Protein AF-A0A497NDN1-F1 (afdb_monomer)

pLDDT: mean 71.26, std 17.15, range [27.05, 95.94]

Nearest PDB structures (foldseek):
  1lxj-assembly1_A  TM=5.695E-01  e=1.234E+00  Saccharomyces cerevisiae

Solvent-accessible surface area (backbone atoms only — not comparable to full-atom values): 11082 Å² total; per-residue (Å²): 133,81,86,85,75,88,75,82,78,69,93,77,48,64,43,66,33,31,35,44,35,70,44,76,62,94,81,68,96,52,98,52,59,72,62,50,52,44,45,59,46,32,46,97,49,39,86,71,42,48,76,58,91,75,32,32,41,38,56,53,72,50,46,68,58,45,51,51,39,50,48,48,54,61,73,38,105,42,68,90,73,59,77,71,49,77,43,81,43,84,42,78,39,49,45,69,60,48,48,52,52,52,51,53,42,52,52,51,52,48,56,48,50,56,49,52,37,53,56,60,70,66,74,77,73,54,73,70,53,51,52,53,50,52,54,50,52,51,50,51,54,49,50,43,58,59,68,43,36,55,80,78,38,52,68,62,44,51,55,47,52,52,48,49,50,54,39,51,52,48,50,53,52,54,54,50,52,58,51,52,54,56,50,52,61,62,65,71,77,114

Secondary structure (DSSP, 8-state):
----PPPPP-TT-EEEEEEEEEEE-SS---TTHHHHHHHHHHTTSGGGSEEETTEEEEEGGGHHHHHHHHHHHHHSTTTTT--EEEEEEEEEEEHHHHHHHHHHHHHHHHHHHHHHHHHHHTS---HHHHHHHHHHHHHHHHHHHHTTHHHH-HHHHHHHHHHHHHHHHHHHHHHHHHHHHHHHHHHTT-

Structure (mmCIF, N/CA/C/O backbone):
data_AF-A0A497NDN1-F1
#
_entry.id   AF-A0A497NDN1-F1
#
loop_
_atom_site.group_PDB
_atom_site.id
_atom_site.type_symbol
_atom_site.label_atom_id
_atom_site.label_alt_id
_atom_site.label_comp_id
_atom_site.label_asym_id
_atom_site.label_entity_id
_atom_site.label_seq_id
_atom_site.pdbx_PDB_ins_code
_atom_site.Cartn_x
_atom_site.Cartn_y
_atom_site.Cartn_z
_atom_site.occupancy
_atom_site.B_iso_or_equiv
_atom_site.auth_seq_id
_atom_site.auth_comp_id
_atom_site.auth_asym_id
_atom_site.auth_atom_id
_atom_site.pdbx_PDB_model_num
ATOM 1 N N . MET A 1 1 ? -2.337 36.917 -17.331 1.00 32.78 1 MET A N 1
ATOM 2 C CA . MET A 1 1 ? -3.056 36.266 -18.442 1.00 32.78 1 MET A CA 1
ATOM 3 C C . MET A 1 1 ? -2.808 34.772 -18.344 1.00 32.78 1 MET A C 1
ATOM 5 O O . MET A 1 1 ? -1.656 34.378 -18.376 1.00 32.78 1 MET A O 1
ATOM 9 N N . TYR A 1 2 ? -3.896 34.034 -18.124 1.00 30.66 2 TYR A N 1
ATOM 10 C CA . TYR A 1 2 ? -4.199 32.652 -18.514 1.00 30.66 2 TYR A CA 1
ATOM 11 C C . TYR A 1 2 ? -3.134 31.542 -18.418 1.00 30.66 2 TYR A C 1
ATOM 13 O O . TYR A 1 2 ? -2.166 31.505 -19.167 1.00 30.66 2 TYR A O 1
ATOM 21 N N . HIS A 1 3 ? -3.435 30.607 -17.507 1.00 34.12 3 HIS A N 1
ATOM 22 C CA . HIS A 1 3 ? -3.454 29.148 -17.671 1.00 34.12 3 HIS A CA 1
ATOM 23 C C . HIS A 1 3 ? -2.783 28.547 -18.918 1.00 34.12 3 HIS A C 1
ATOM 25 O O . HIS A 1 3 ? -3.188 28.816 -20.046 1.00 34.12 3 HIS A O 1
ATOM 31 N N . GLN A 1 4 ? -1.903 27.571 -18.685 1.00 32.16 4 GLN A N 1
ATOM 32 C CA . GLN A 1 4 ? -1.850 26.380 -19.531 1.00 32.16 4 GLN A CA 1
ATOM 33 C C . GLN A 1 4 ? -2.335 25.182 -18.716 1.00 32.16 4 GLN A C 1
ATOM 35 O O . GLN A 1 4 ? -1.630 24.642 -17.865 1.00 32.16 4 GLN A O 1
ATOM 40 N N . GLU A 1 5 ? -3.597 24.847 -18.968 1.00 34.88 5 GLU A N 1
ATOM 41 C CA . GLU A 1 5 ? -4.196 23.544 -18.718 1.00 34.88 5 GLU A CA 1
ATOM 42 C C . GLU A 1 5 ? -3.553 22.474 -19.616 1.00 34.88 5 GLU A C 1
ATOM 44 O O . GLU A 1 5 ? -2.855 22.772 -20.588 1.00 34.88 5 GLU A O 1
ATOM 49 N N . GLY A 1 6 ? -3.775 21.217 -19.237 1.00 39.22 6 GLY A N 1
ATOM 50 C CA . GLY A 1 6 ? -3.068 20.046 -19.727 1.00 39.22 6 GLY A CA 1
ATOM 51 C C . GLY A 1 6 ? -3.147 19.784 -21.232 1.00 39.22 6 GLY A C 1
ATOM 52 O O . GLY A 1 6 ? -4.171 19.962 -21.886 1.00 39.22 6 GLY A O 1
ATOM 53 N N . GLY A 1 7 ? -2.040 19.250 -21.746 1.00 27.05 7 GLY A N 1
ATOM 54 C CA . GLY A 1 7 ? -2.004 18.440 -22.960 1.00 27.05 7 GLY A CA 1
ATOM 55 C C . GLY A 1 7 ? -1.866 16.955 -22.593 1.00 27.05 7 GLY A C 1
ATOM 56 O O . GLY A 1 7 ? -1.321 16.641 -21.531 1.00 27.05 7 GLY A O 1
ATOM 57 N N . PRO A 1 8 ? -2.351 16.031 -23.441 1.00 40.22 8 PRO A N 1
ATOM 58 C CA . PRO A 1 8 ? -2.333 14.604 -23.155 1.00 40.22 8 PRO A CA 1
ATOM 59 C C . PRO A 1 8 ? -0.881 14.145 -23.036 1.00 40.22 8 PRO A C 1
ATOM 61 O O . PRO A 1 8 ? -0.062 14.411 -23.917 1.00 40.22 8 PRO A O 1
ATOM 64 N N . HIS A 1 9 ? -0.555 13.479 -21.927 1.00 49.22 9 HIS A N 1
ATOM 65 C CA . HIS A 1 9 ? 0.755 12.884 -21.713 1.00 49.22 9 HIS A CA 1
ATOM 66 C C . HIS A 1 9 ? 1.186 12.093 -22.957 1.00 49.22 9 HIS A C 1
ATOM 68 O O . HIS A 1 9 ? 0.476 11.215 -23.447 1.00 49.22 9 HIS A O 1
ATOM 74 N N . ASN A 1 10 ? 2.349 12.470 -23.482 1.00 42.56 10 ASN A N 1
ATOM 75 C CA . ASN A 1 10 ? 3.006 11.860 -24.626 1.00 42.56 10 ASN A CA 1
ATOM 76 C C . ASN A 1 10 ? 3.076 10.334 -24.415 1.00 42.56 10 ASN A C 1
ATOM 78 O O . ASN A 1 10 ? 3.802 9.867 -23.537 1.00 42.56 10 ASN A O 1
ATOM 82 N N . LYS A 1 11 ? 2.337 9.556 -25.216 1.00 48.72 11 LYS A N 1
ATOM 83 C CA . LYS A 1 11 ? 2.226 8.079 -25.151 1.00 48.72 11 LYS A CA 1
ATOM 84 C C . LYS A 1 11 ? 3.521 7.317 -25.507 1.00 48.72 11 LYS A C 1
ATOM 86 O O . LYS A 1 11 ? 3.486 6.150 -25.875 1.00 48.72 11 LYS A O 1
ATOM 91 N N . THR A 1 12 ? 4.678 7.970 -25.442 1.00 53.81 12 THR A N 1
ATOM 92 C CA . THR A 1 12 ? 5.997 7.397 -25.763 1.00 53.81 12 THR A CA 1
ATOM 93 C C . THR A 1 12 ? 6.965 7.424 -24.581 1.00 53.81 12 THR A C 1
ATOM 95 O O . THR A 1 12 ? 8.136 7.073 -24.738 1.00 53.81 12 THR A O 1
ATOM 98 N N . GLY A 1 13 ? 6.495 7.808 -23.389 1.00 67.94 13 GLY A N 1
ATOM 99 C CA . GLY A 1 13 ? 7.287 7.742 -22.164 1.00 67.94 13 GLY A CA 1
ATOM 100 C C . GLY A 1 13 ? 7.695 6.304 -21.839 1.00 67.94 13 GLY A C 1
ATOM 101 O O . GLY A 1 13 ? 6.876 5.388 -21.871 1.00 67.94 13 GLY A O 1
ATOM 102 N N . LYS A 1 14 ? 8.975 6.094 -21.535 1.00 74.38 14 LYS A N 1
ATOM 103 C CA . LYS A 1 14 ? 9.429 4.898 -20.822 1.00 74.38 14 LYS A CA 1
ATOM 104 C C . LYS A 1 14 ? 9.719 5.303 -19.39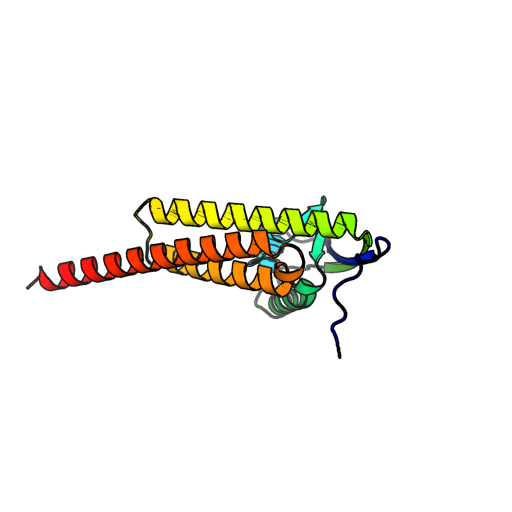3 1.00 74.38 14 LYS A C 1
ATOM 106 O O . LYS A 1 14 ? 10.423 6.290 -19.181 1.00 74.38 14 LYS A O 1
ATOM 111 N N . GLU A 1 15 ? 9.220 4.531 -18.442 1.00 79.38 15 GLU A N 1
ATOM 112 C CA . GLU A 1 15 ? 9.520 4.733 -17.032 1.00 79.38 15 GLU A CA 1
ATOM 113 C C . GLU A 1 15 ? 10.638 3.814 -16.573 1.00 79.38 15 GLU A C 1
ATOM 115 O O . GLU A 1 15 ? 10.866 2.724 -17.103 1.00 79.38 15 GLU A O 1
ATOM 120 N N . VAL A 1 16 ? 11.387 4.295 -15.587 1.00 73.50 16 VAL A N 1
ATOM 121 C CA . VAL A 1 16 ? 12.481 3.529 -14.999 1.00 73.50 16 VAL A CA 1
ATOM 122 C C . VAL A 1 16 ? 11.938 2.752 -13.815 1.00 73.50 16 VAL A C 1
ATOM 124 O O . VAL A 1 16 ? 11.512 3.342 -12.823 1.00 73.50 16 VAL A O 1
ATOM 127 N N . VAL A 1 17 ? 12.051 1.432 -13.879 1.00 72.81 17 VAL A N 1
ATOM 128 C CA . VAL A 1 17 ? 11.754 0.538 -12.761 1.00 72.81 17 VAL A CA 1
ATOM 129 C C . VAL A 1 17 ? 13.001 -0.274 -12.438 1.00 72.81 17 VAL A C 1
ATOM 131 O O . VAL A 1 17 ? 13.833 -0.541 -13.306 1.00 72.81 17 VAL A O 1
ATOM 134 N N . TYR A 1 18 ? 13.175 -0.634 -11.172 1.00 69.62 18 TYR A N 1
ATOM 135 C CA . TYR A 1 18 ? 14.299 -1.446 -10.739 1.00 69.62 18 TYR A CA 1
ATOM 136 C C . TYR A 1 18 ? 13.823 -2.864 -10.464 1.00 69.62 18 TYR A C 1
ATOM 138 O O . TYR A 1 18 ? 12.842 -3.092 -9.769 1.00 69.62 18 TYR A O 1
ATOM 146 N N . LEU A 1 19 ? 14.542 -3.824 -11.022 1.00 65.88 19 LEU A N 1
ATOM 147 C CA . LEU A 1 19 ? 14.413 -5.232 -10.712 1.00 65.88 19 LEU A CA 1
ATOM 148 C C . LEU A 1 19 ? 15.452 -5.569 -9.648 1.00 65.88 19 LEU A C 1
ATOM 150 O O . LEU A 1 19 ? 16.659 -5.493 -9.893 1.00 65.88 19 LEU A O 1
ATOM 154 N N . LEU A 1 20 ? 14.992 -5.947 -8.467 1.00 67.69 20 LEU A N 1
ATOM 155 C CA . LEU A 1 20 ? 15.825 -6.534 -7.436 1.00 67.69 20 LEU A CA 1
ATOM 156 C C . LEU A 1 20 ? 15.944 -8.038 -7.704 1.00 67.69 20 LEU A C 1
ATOM 158 O O . LEU A 1 20 ? 14.967 -8.782 -7.613 1.00 67.69 20 LEU A O 1
ATOM 162 N N . LEU A 1 21 ? 17.156 -8.484 -8.030 1.00 63.22 21 LEU A N 1
ATOM 163 C CA . LEU A 1 21 ? 17.520 -9.893 -8.084 1.00 63.22 21 LEU A CA 1
ATOM 164 C C . LEU A 1 21 ? 18.181 -10.288 -6.765 1.00 63.22 21 LEU A C 1
ATOM 166 O O . LEU A 1 21 ? 19.237 -9.757 -6.396 1.00 63.22 21 LEU A O 1
ATOM 170 N N . LEU A 1 22 ? 17.594 -11.280 -6.101 1.00 61.09 22 LEU A N 1
ATOM 171 C CA . LEU A 1 22 ? 18.235 -11.965 -4.992 1.00 61.09 22 LEU A CA 1
ATOM 172 C C . LEU A 1 22 ? 19.078 -13.123 -5.533 1.00 61.09 22 LEU A C 1
ATOM 174 O O . LEU A 1 22 ? 18.531 -14.106 -6.031 1.00 61.09 22 LEU A O 1
ATOM 178 N N . LYS A 1 23 ? 20.408 -13.041 -5.421 1.00 55.44 23 LYS A N 1
ATOM 179 C CA . LYS A 1 23 ? 21.274 -14.197 -5.658 1.00 55.44 23 LYS A CA 1
ATOM 180 C C . LYS A 1 23 ? 21.655 -14.803 -4.311 1.00 55.44 23 LYS A C 1
ATOM 182 O O . LYS A 1 23 ? 22.456 -14.238 -3.567 1.00 55.44 23 LYS A O 1
ATOM 187 N N . GLN A 1 24 ? 21.076 -15.959 -4.007 1.00 53.34 24 GLN A N 1
ATOM 188 C CA . GLN A 1 24 ? 21.559 -16.800 -2.921 1.00 53.34 24 GLN A CA 1
ATOM 189 C C . GLN A 1 24 ? 22.797 -17.534 -3.439 1.00 53.34 24 GLN A C 1
ATOM 191 O O . GLN A 1 24 ? 22.695 -18.340 -4.363 1.00 53.34 24 GLN A O 1
ATOM 196 N N . ASP A 1 25 ? 23.975 -17.227 -2.894 1.00 52.28 25 ASP A N 1
ATOM 197 C CA . ASP A 1 25 ? 25.126 -18.089 -3.132 1.00 52.28 25 ASP A CA 1
ATOM 198 C C . ASP A 1 25 ? 24.907 -19.360 -2.306 1.00 52.28 25 ASP A C 1
ATOM 200 O O . ASP A 1 25 ? 24.786 -19.338 -1.080 1.00 52.28 25 ASP A O 1
ATOM 204 N N . SER A 1 26 ? 24.739 -20.463 -3.023 1.00 44.97 26 SER A N 1
ATOM 205 C CA . SER A 1 26 ? 24.473 -21.805 -2.522 1.00 44.97 26 SER A CA 1
ATOM 206 C C . SER A 1 26 ? 25.648 -22.314 -1.683 1.00 44.97 26 SER A C 1
ATOM 208 O O . SER A 1 26 ? 26.511 -23.016 -2.199 1.00 44.97 26 SER A O 1
ATOM 210 N N . ALA A 1 27 ? 25.717 -21.917 -0.410 1.00 41.19 27 ALA A N 1
ATOM 211 C CA . ALA A 1 27 ? 26.661 -22.475 0.565 1.00 41.19 27 ALA A CA 1
ATOM 212 C C . ALA A 1 27 ? 26.258 -22.264 2.040 1.00 41.19 27 ALA A C 1
ATOM 214 O O . ALA A 1 27 ? 27.106 -22.359 2.923 1.00 41.19 27 ALA A O 1
ATOM 215 N N . GLY A 1 28 ? 24.995 -21.965 2.347 1.00 44.44 28 GLY A N 1
ATOM 216 C CA . GLY A 1 28 ? 24.579 -21.812 3.739 1.00 44.44 28 GLY A CA 1
ATOM 217 C C . GLY A 1 28 ? 23.110 -22.125 3.935 1.00 44.44 28 GLY A C 1
ATOM 218 O O . GLY A 1 28 ? 22.263 -21.495 3.298 1.00 44.44 28 GLY A O 1
ATOM 219 N N . ASP A 1 29 ? 22.841 -23.077 4.828 1.00 44.91 29 ASP A N 1
ATOM 220 C CA . ASP A 1 29 ? 21.529 -23.343 5.409 1.00 44.91 29 ASP A CA 1
ATOM 221 C C . ASP A 1 29 ? 21.024 -22.070 6.089 1.00 44.91 29 ASP A C 1
ATOM 223 O O . ASP A 1 29 ? 21.324 -21.763 7.244 1.00 44.91 29 ASP A O 1
ATOM 227 N N . ASN A 1 30 ? 20.295 -21.276 5.316 1.00 46.44 30 ASN A N 1
ATOM 228 C CA . ASN A 1 30 ? 19.579 -20.118 5.802 1.00 46.44 30 ASN A CA 1
ATOM 229 C C . ASN A 1 30 ? 18.174 -20.618 6.156 1.00 46.44 30 ASN A C 1
ATOM 231 O O . ASN A 1 30 ? 17.458 -21.024 5.238 1.00 46.44 30 ASN A O 1
ATOM 235 N N . PRO A 1 31 ? 17.748 -20.589 7.430 1.00 43.12 31 PRO A N 1
ATOM 236 C CA . PRO A 1 31 ? 16.478 -21.188 7.849 1.00 43.12 31 PRO A CA 1
ATOM 237 C C . PRO A 1 31 ? 15.223 -20.501 7.271 1.00 43.12 31 PRO A C 1
ATOM 239 O O . PRO A 1 31 ? 14.125 -20.974 7.526 1.00 43.12 31 PRO A O 1
ATOM 242 N N . GLY A 1 32 ? 15.382 -19.436 6.471 1.00 50.62 32 GLY A N 1
ATOM 243 C CA . GLY A 1 32 ? 14.289 -18.626 5.922 1.00 50.62 32 GLY A CA 1
ATOM 244 C C . GLY A 1 32 ? 14.152 -18.543 4.401 1.00 50.62 32 GLY A C 1
ATOM 245 O O . GLY A 1 32 ? 13.212 -17.937 3.890 1.00 50.62 32 GLY A O 1
ATOM 246 N N . GLY A 1 33 ? 15.095 -19.111 3.643 1.00 54.19 33 GLY A N 1
ATOM 247 C CA . GLY A 1 33 ? 15.098 -18.996 2.181 1.00 54.19 33 GLY A CA 1
ATOM 248 C C . GLY A 1 33 ? 15.067 -17.546 1.633 1.00 54.19 33 GLY A C 1
ATOM 249 O O . GLY A 1 33 ? 15.215 -16.569 2.372 1.00 54.19 33 GLY A O 1
ATOM 250 N N . PRO A 1 34 ? 14.918 -17.379 0.306 1.00 53.19 34 PRO A N 1
ATOM 251 C CA . PRO A 1 34 ? 14.785 -16.078 -0.355 1.00 53.19 34 PRO A CA 1
ATOM 252 C C . PRO A 1 34 ? 13.559 -15.275 0.093 1.00 53.19 34 PRO A C 1
ATOM 254 O O . PRO A 1 34 ? 13.608 -14.049 0.142 1.00 53.19 34 PRO A O 1
ATOM 257 N N . GLU A 1 35 ? 12.464 -15.961 0.416 1.00 53.88 35 GLU A N 1
ATOM 258 C CA . GLU A 1 35 ? 11.163 -15.346 0.682 1.00 53.88 35 GLU A CA 1
ATOM 259 C C . GLU A 1 35 ? 11.108 -14.649 2.042 1.00 53.88 35 GLU A C 1
ATOM 261 O O . GLU A 1 35 ? 10.645 -13.515 2.087 1.00 53.88 35 GLU A O 1
ATOM 266 N N . GLU A 1 36 ? 11.652 -15.222 3.126 1.00 55.47 36 GLU A N 1
ATOM 267 C CA . GLU A 1 36 ? 11.719 -14.502 4.412 1.00 55.47 36 GLU A CA 1
ATOM 268 C C . GLU A 1 36 ? 12.623 -13.278 4.337 1.00 55.47 36 GLU A C 1
ATOM 270 O O . GLU A 1 36 ? 12.350 -12.263 4.966 1.00 55.47 36 GLU A O 1
ATOM 275 N N . LEU A 1 37 ? 13.708 -13.347 3.570 1.00 55.47 37 LEU A N 1
ATOM 276 C CA . LEU A 1 37 ? 14.612 -12.216 3.422 1.00 55.47 37 LEU A CA 1
ATOM 277 C C . LEU A 1 37 ? 13.988 -11.103 2.588 1.00 55.47 37 LEU A C 1
ATOM 279 O O . LEU A 1 37 ? 14.200 -9.929 2.874 1.00 55.47 37 LEU A O 1
ATOM 283 N N . ILE A 1 38 ? 13.244 -11.460 1.546 1.00 55.59 38 ILE A N 1
ATOM 284 C CA . ILE A 1 38 ? 12.540 -10.473 0.742 1.00 55.59 38 ILE A CA 1
ATOM 285 C C . ILE A 1 38 ? 11.390 -9.893 1.538 1.00 55.59 38 ILE A C 1
ATOM 2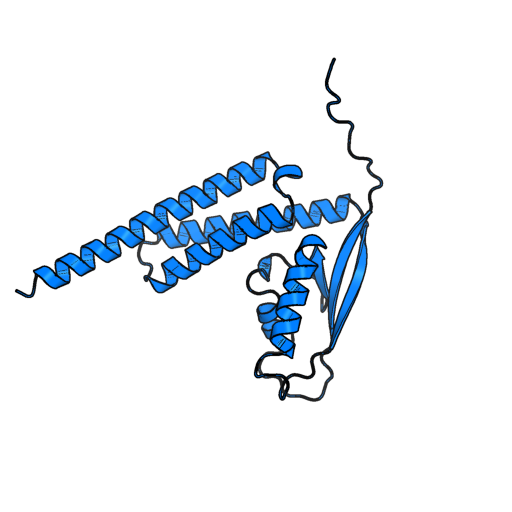87 O O . ILE A 1 38 ? 11.296 -8.673 1.589 1.00 55.59 38 ILE A O 1
ATOM 291 N N . ASN A 1 39 ? 10.622 -10.714 2.251 1.00 56.12 39 ASN A N 1
ATOM 292 C CA . ASN A 1 39 ? 9.656 -10.230 3.224 1.00 56.12 39 ASN A CA 1
ATOM 293 C C . ASN A 1 39 ? 10.333 -9.311 4.235 1.00 56.12 39 ASN A C 1
ATOM 295 O O . ASN A 1 39 ? 9.829 -8.234 4.421 1.00 56.12 39 ASN A O 1
ATOM 299 N N . TYR A 1 40 ? 11.523 -9.604 4.753 1.00 52.22 40 TYR A N 1
ATOM 300 C CA . TYR A 1 40 ? 12.236 -8.722 5.687 1.00 52.22 40 TYR A CA 1
ATOM 301 C C . TYR A 1 40 ? 12.771 -7.416 5.057 1.00 52.22 40 TYR A C 1
ATOM 303 O O . TYR A 1 40 ? 12.805 -6.371 5.697 1.00 52.22 40 TYR A O 1
ATOM 311 N N . MET A 1 41 ? 13.241 -7.455 3.805 1.00 54.06 41 MET A N 1
ATOM 312 C CA . MET A 1 41 ? 13.759 -6.276 3.087 1.00 54.06 41 MET A CA 1
ATOM 313 C C . MET A 1 41 ? 12.660 -5.339 2.632 1.00 54.06 41 MET A C 1
ATOM 315 O O . MET A 1 41 ? 12.834 -4.117 2.591 1.00 54.06 41 MET A O 1
ATOM 319 N N . THR A 1 42 ? 11.593 -5.964 2.159 1.00 53.66 42 THR A N 1
ATOM 320 C CA . THR A 1 42 ? 10.471 -5.271 1.586 1.00 53.66 42 THR A CA 1
ATOM 321 C C . THR A 1 42 ? 9.452 -4.984 2.659 1.00 53.66 42 THR A C 1
ATOM 323 O O . THR A 1 42 ? 8.837 -3.958 2.501 1.00 53.66 42 THR A O 1
ATOM 326 N N . GLU A 1 43 ? 9.350 -5.715 3.778 1.00 53.75 43 GLU A N 1
ATOM 327 C CA . GLU A 1 43 ? 8.637 -5.280 4.988 1.00 53.75 43 GLU A CA 1
ATOM 328 C C . GLU A 1 43 ? 9.208 -3.927 5.409 1.00 53.75 43 GLU A C 1
ATOM 330 O O . GLU A 1 43 ? 10.420 -3.774 5.587 1.00 53.75 43 GLU A O 1
ATOM 335 N N . PRO A 1 44 ? 8.359 -2.902 5.534 1.00 53.19 44 PRO A N 1
ATOM 336 C CA . PRO A 1 44 ? 6.897 -2.954 5.659 1.00 53.19 44 PRO A CA 1
ATOM 337 C C . PRO A 1 44 ? 6.051 -2.870 4.363 1.00 53.19 44 PRO A C 1
ATOM 339 O O . PRO A 1 44 ? 4.827 -2.876 4.437 1.00 53.19 44 PRO A O 1
ATOM 342 N N . TYR A 1 45 ? 6.689 -2.787 3.205 1.00 59.72 45 TYR A N 1
ATOM 343 C CA . TYR A 1 45 ? 6.192 -2.564 1.842 1.00 59.72 45 TYR A CA 1
ATOM 344 C C . TYR A 1 45 ? 6.206 -3.797 0.907 1.00 59.72 45 TYR A C 1
ATOM 346 O O . TYR A 1 45 ? 6.124 -3.642 -0.313 1.00 59.72 45 TYR A O 1
ATOM 354 N N . SER A 1 46 ? 6.352 -5.014 1.440 1.00 61.06 46 SER A N 1
ATOM 355 C CA . SER A 1 46 ? 6.506 -6.253 0.652 1.00 61.06 46 SER A CA 1
ATOM 356 C C . SER A 1 46 ? 5.361 -6.515 -0.304 1.00 61.06 46 SER A C 1
ATOM 358 O O . SER A 1 46 ? 5.567 -6.971 -1.426 1.00 61.06 46 SER A O 1
ATOM 360 N N . GLU A 1 47 ? 4.167 -6.132 0.119 1.00 61.41 47 GLU A N 1
ATOM 361 C CA . GLU A 1 47 ? 2.951 -6.217 -0.670 1.00 61.41 47 GLU A CA 1
ATOM 362 C C . GLU A 1 47 ? 2.916 -5.259 -1.866 1.00 61.41 47 GLU A C 1
ATOM 364 O O . GLU A 1 47 ? 2.174 -5.536 -2.793 1.00 61.41 47 GLU A O 1
ATOM 369 N N . TYR A 1 48 ? 3.734 -4.198 -1.888 1.00 64.94 48 TYR A N 1
ATOM 370 C CA . TYR A 1 48 ? 3.800 -3.218 -2.986 1.00 64.94 48 TYR A CA 1
ATOM 371 C C . TYR A 1 48 ? 4.955 -3.496 -3.967 1.00 64.94 48 TYR A C 1
ATOM 373 O O . TYR A 1 48 ? 5.212 -2.712 -4.882 1.00 64.94 48 TYR A O 1
ATOM 381 N N . CYS A 1 49 ? 5.675 -4.606 -3.768 1.00 66.50 49 CYS A N 1
ATOM 382 C CA . CYS A 1 49 ? 6.689 -5.119 -4.685 1.00 66.50 49 CYS A CA 1
ATOM 383 C C . CYS A 1 49 ? 6.113 -6.300 -5.477 1.00 66.50 49 CYS A C 1
ATOM 385 O O . CYS A 1 49 ? 5.495 -7.197 -4.907 1.00 66.50 49 CYS A O 1
ATOM 387 N N . PHE A 1 50 ? 6.367 -6.364 -6.786 1.00 65.56 50 PHE A N 1
ATOM 388 C CA . PHE A 1 50 ? 5.819 -7.440 -7.626 1.00 65.56 50 PHE A CA 1
ATOM 389 C C . PHE A 1 50 ? 6.837 -8.536 -7.872 1.00 65.56 50 PHE A C 1
ATOM 391 O O . PHE A 1 50 ? 7.936 -8.272 -8.354 1.00 65.56 50 PHE A O 1
ATOM 398 N N . ARG A 1 51 ? 6.467 -9.785 -7.593 1.00 65.25 51 ARG A N 1
ATOM 399 C CA . ARG A 1 51 ? 7.324 -10.941 -7.859 1.00 65.25 51 ARG A CA 1
ATOM 400 C C . ARG A 1 51 ? 7.134 -11.442 -9.292 1.00 65.25 51 ARG A C 1
ATOM 402 O O . ARG A 1 51 ? 6.028 -11.792 -9.687 1.00 65.25 51 ARG A O 1
ATOM 409 N N . MET A 1 52 ? 8.233 -11.576 -10.028 1.00 60.53 52 MET A N 1
ATOM 410 C CA . MET A 1 52 ? 8.307 -12.291 -11.305 1.00 60.53 52 MET A CA 1
ATOM 411 C C . MET A 1 52 ? 9.358 -13.401 -11.197 1.00 60.53 52 MET A C 1
ATOM 413 O O . MET A 1 52 ? 10.558 -13.168 -11.357 1.00 60.53 52 MET A O 1
ATOM 417 N N . GLY A 1 53 ? 8.928 -14.621 -10.871 1.00 64.75 53 GLY A N 1
ATOM 418 C CA . GLY A 1 53 ? 9.850 -15.723 -10.581 1.00 64.75 53 GLY A CA 1
ATOM 419 C C . GLY A 1 53 ? 10.737 -15.414 -9.365 1.00 64.75 53 GLY A C 1
ATOM 420 O O . GLY A 1 53 ? 10.240 -15.319 -8.244 1.00 64.75 53 GLY A O 1
ATOM 421 N N . ALA A 1 54 ? 12.048 -15.260 -9.584 1.00 60.88 54 ALA A N 1
ATOM 422 C CA . ALA A 1 54 ? 13.031 -14.887 -8.554 1.00 60.88 54 ALA A CA 1
ATOM 423 C C . ALA A 1 54 ? 13.350 -13.374 -8.508 1.00 60.88 54 ALA A C 1
ATOM 425 O O . ALA A 1 54 ? 14.230 -12.948 -7.759 1.00 60.88 54 ALA A O 1
ATOM 426 N N . LEU A 1 55 ? 12.676 -12.567 -9.334 1.00 65.56 55 LEU A N 1
ATOM 427 C CA . LEU A 1 55 ? 12.872 -11.120 -9.433 1.00 65.56 55 LEU A CA 1
ATOM 428 C C . LEU A 1 55 ? 11.763 -10.367 -8.704 1.00 65.56 55 LEU A C 1
ATOM 430 O O . LEU A 1 55 ? 10.608 -10.789 -8.736 1.00 65.56 55 LEU A O 1
ATOM 434 N N . TYR A 1 56 ? 12.113 -9.224 -8.119 1.00 69.69 56 TYR A N 1
ATOM 435 C CA . TYR A 1 56 ? 11.162 -8.289 -7.521 1.00 69.69 56 TYR A CA 1
ATOM 436 C C . TYR A 1 56 ? 11.195 -6.959 -8.260 1.00 69.69 56 TYR A C 1
ATOM 438 O O . TYR A 1 56 ? 12.252 -6.351 -8.409 1.00 69.69 56 TYR A O 1
ATOM 446 N N . LEU A 1 57 ? 10.038 -6.508 -8.725 1.00 71.38 57 LEU A N 1
ATOM 447 C CA . LEU A 1 57 ? 9.846 -5.209 -9.342 1.00 71.38 57 LEU A CA 1
ATOM 448 C C . LEU A 1 57 ? 9.646 -4.163 -8.243 1.00 71.38 57 LEU A C 1
ATOM 450 O O . LEU A 1 57 ? 8.694 -4.241 -7.467 1.00 71.38 57 LEU A O 1
ATOM 454 N N . VAL A 1 58 ? 10.548 -3.188 -8.202 1.00 72.75 58 VAL A N 1
ATOM 455 C CA . VAL A 1 58 ? 10.548 -2.065 -7.267 1.00 72.75 58 VAL A CA 1
ATOM 456 C C . VAL A 1 58 ? 10.436 -0.776 -8.083 1.00 72.75 58 VAL A C 1
ATOM 458 O O . VAL A 1 58 ? 11.374 -0.424 -8.815 1.00 72.75 58 VAL A O 1
ATOM 461 N N . PRO A 1 59 ? 9.311 -0.044 -7.990 1.00 71.12 59 PRO A N 1
ATOM 462 C CA . PRO A 1 59 ? 9.198 1.267 -8.614 1.00 71.12 59 PRO A CA 1
ATOM 463 C C . PRO A 1 59 ? 10.335 2.178 -8.142 1.00 71.12 59 PRO A C 1
ATOM 465 O O . PRO A 1 59 ? 10.673 2.195 -6.959 1.00 71.12 59 PRO A O 1
ATOM 468 N N . ARG A 1 60 ? 10.930 2.955 -9.057 1.00 74.38 60 ARG A N 1
ATOM 469 C CA . ARG A 1 60 ? 12.076 3.832 -8.752 1.00 74.38 60 ARG A CA 1
ATOM 470 C C . ARG A 1 60 ? 11.907 4.674 -7.476 1.00 74.38 60 ARG A C 1
ATOM 472 O O . ARG A 1 60 ? 12.893 4.770 -6.745 1.00 74.38 60 ARG A O 1
ATOM 479 N N . PRO A 1 61 ? 10.729 5.250 -7.170 1.00 72.06 61 PRO A N 1
ATOM 480 C CA . PRO A 1 61 ? 10.542 6.006 -5.933 1.00 72.06 61 PRO A CA 1
ATOM 481 C C . PRO A 1 61 ? 10.805 5.215 -4.637 1.00 72.06 61 PRO A C 1
ATOM 483 O O . PRO A 1 61 ? 11.204 5.815 -3.644 1.00 72.06 61 PRO A O 1
ATOM 486 N N . TYR A 1 62 ? 10.673 3.883 -4.641 1.00 69.75 62 TYR A N 1
ATOM 487 C CA . TYR A 1 62 ? 10.954 3.032 -3.474 1.00 69.75 62 TYR A CA 1
ATOM 488 C C . TYR A 1 62 ? 12.424 2.662 -3.297 1.00 69.75 62 TYR A C 1
ATOM 490 O O . TYR A 1 62 ? 12.802 2.163 -2.237 1.00 69.75 62 TYR A O 1
ATOM 498 N N . MET A 1 63 ? 13.274 2.893 -4.301 1.00 72.38 63 MET A N 1
ATOM 499 C CA . MET A 1 63 ? 14.673 2.462 -4.243 1.00 72.38 63 MET A CA 1
ATOM 500 C C . MET A 1 63 ? 15.439 2.984 -3.021 1.00 72.38 63 MET A C 1
ATOM 502 O O . MET A 1 63 ? 16.108 2.171 -2.387 1.00 72.38 63 MET A O 1
ATOM 506 N N . PRO A 1 64 ? 15.313 4.260 -2.602 1.00 73.31 64 PRO A N 1
ATOM 507 C CA . PRO A 1 64 ? 15.993 4.741 -1.398 1.00 73.31 64 PRO A CA 1
ATOM 508 C C . PRO A 1 64 ? 15.588 3.990 -0.120 1.00 73.31 64 PRO A C 1
ATOM 510 O O . PRO A 1 64 ? 16.423 3.764 0.756 1.00 73.31 64 PRO A O 1
ATOM 513 N N . LEU A 1 65 ? 14.323 3.566 -0.015 1.00 68.88 65 LEU A N 1
ATOM 514 C CA . LEU A 1 65 ? 13.832 2.786 1.125 1.00 68.88 65 LEU A CA 1
ATOM 515 C C . LEU A 1 65 ? 14.416 1.374 1.116 1.00 68.88 65 LEU A C 1
ATOM 517 O O . LEU A 1 65 ? 14.929 0.910 2.135 1.00 68.88 65 LEU A O 1
ATOM 521 N N . VAL A 1 66 ? 14.405 0.722 -0.050 1.00 69.69 66 VAL A N 1
ATOM 522 C CA . VAL A 1 66 ? 14.997 -0.611 -0.227 1.00 69.69 66 VAL A CA 1
ATOM 523 C C . VAL A 1 66 ? 16.500 -0.577 0.062 1.00 69.69 66 VAL A C 1
ATOM 525 O O . VAL A 1 66 ? 17.011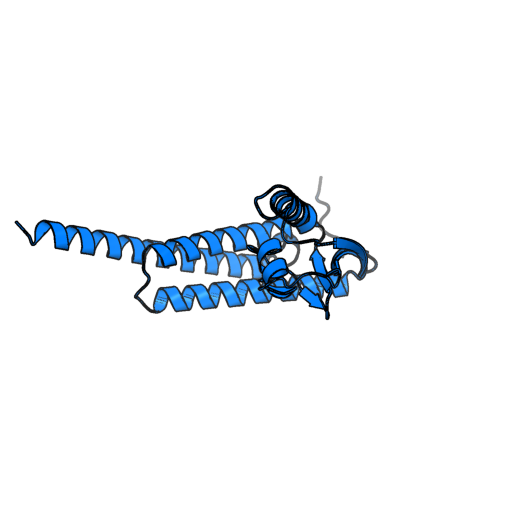 -1.435 0.779 1.00 69.69 66 VAL A O 1
ATOM 528 N N . GLU A 1 67 ? 17.219 0.435 -0.423 1.00 72.44 67 GLU A N 1
ATOM 529 C CA . GLU A 1 67 ? 18.647 0.628 -0.145 1.00 72.44 67 GLU A CA 1
ATOM 530 C C . GLU A 1 67 ? 18.930 0.870 1.344 1.00 72.44 67 GLU A C 1
ATOM 532 O O . GLU A 1 67 ? 19.893 0.318 1.885 1.00 72.44 67 GLU A O 1
ATOM 537 N N . GLY A 1 68 ? 18.088 1.653 2.024 1.00 70.88 68 GLY A N 1
ATOM 538 C CA . GLY A 1 68 ? 18.179 1.880 3.466 1.00 70.88 68 GLY A CA 1
ATOM 539 C C . GLY A 1 68 ? 17.999 0.592 4.272 1.00 70.88 68 GLY A C 1
ATOM 540 O O . GLY A 1 68 ? 18.804 0.298 5.158 1.00 70.88 68 GLY A O 1
ATOM 541 N N . ASN A 1 69 ? 16.999 -0.218 3.923 1.00 68.19 69 ASN A N 1
ATOM 542 C CA . ASN A 1 69 ? 16.764 -1.517 4.556 1.00 68.19 69 ASN A CA 1
ATOM 543 C C . ASN A 1 69 ? 17.910 -2.502 4.282 1.00 68.19 69 ASN A C 1
ATOM 545 O O . ASN A 1 69 ? 18.391 -3.161 5.204 1.00 68.19 69 ASN A O 1
ATOM 549 N N . LEU A 1 70 ? 18.424 -2.548 3.049 1.00 69.44 70 LEU A N 1
ATOM 550 C CA . LEU A 1 70 ? 19.600 -3.352 2.699 1.00 69.44 70 LEU A CA 1
ATOM 551 C C . LEU A 1 70 ? 20.836 -2.967 3.505 1.00 69.44 70 LEU A C 1
ATOM 553 O O . LEU A 1 70 ? 21.591 -3.840 3.933 1.00 69.44 70 LEU A O 1
ATOM 557 N N . ARG A 1 71 ? 21.052 -1.667 3.709 1.00 70.94 71 ARG A N 1
ATOM 558 C CA . ARG A 1 71 ? 22.161 -1.169 4.518 1.00 70.94 71 ARG A CA 1
ATOM 559 C C . ARG A 1 71 ? 22.033 -1.649 5.964 1.00 70.94 71 ARG A C 1
ATOM 561 O O . ARG A 1 71 ? 22.969 -2.254 6.472 1.00 70.94 71 ARG A O 1
ATOM 568 N N . ARG A 1 72 ? 20.848 -1.513 6.569 1.00 67.62 72 ARG A N 1
ATOM 569 C CA . ARG A 1 72 ? 20.567 -2.020 7.925 1.00 67.62 72 ARG A CA 1
ATOM 570 C C . ARG A 1 72 ? 20.756 -3.532 8.049 1.00 67.62 72 ARG A C 1
ATOM 572 O O . ARG A 1 72 ? 21.240 -3.989 9.072 1.00 67.62 72 ARG A O 1
ATOM 579 N N . ILE A 1 73 ? 20.416 -4.313 7.022 1.00 64.50 73 ILE A N 1
ATOM 580 C CA . ILE A 1 73 ? 20.643 -5.772 7.010 1.00 64.50 73 ILE A CA 1
ATOM 581 C C . ILE A 1 73 ? 22.133 -6.108 7.007 1.00 64.50 73 ILE A C 1
ATOM 583 O O . ILE A 1 73 ? 22.550 -7.058 7.665 1.00 64.50 73 ILE A O 1
ATOM 587 N N . ARG A 1 74 ? 22.930 -5.349 6.249 1.00 64.94 74 ARG A N 1
ATOM 588 C CA . ARG A 1 74 ? 24.386 -5.526 6.193 1.00 64.94 74 ARG A CA 1
ATOM 589 C C . ARG A 1 74 ? 25.069 -5.081 7.488 1.00 64.94 74 ARG A C 1
ATOM 591 O O . ARG A 1 74 ? 26.078 -5.672 7.855 1.00 64.94 74 ARG A O 1
ATOM 598 N N . GLU A 1 75 ? 24.534 -4.051 8.139 1.00 68.62 75 GLU A N 1
ATOM 599 C CA . GLU A 1 75 ?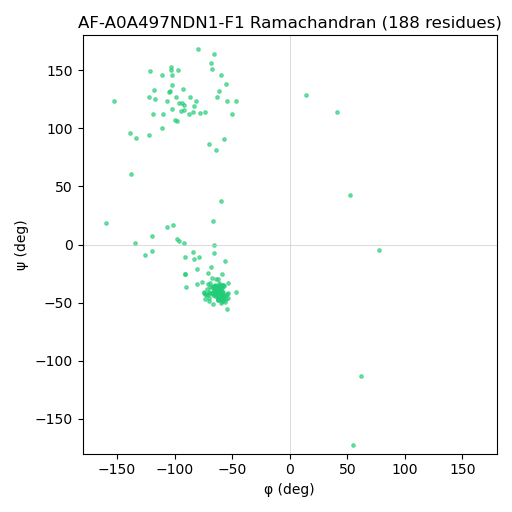 25.109 -3.420 9.335 1.00 68.62 75 GLU A CA 1
ATOM 600 C C . GLU A 1 75 ? 24.604 -4.024 10.662 1.00 68.62 75 GLU A C 1
ATOM 602 O O . GLU A 1 75 ? 25.312 -3.955 11.662 1.00 68.62 75 GLU A O 1
ATOM 607 N N . GLY A 1 76 ? 23.410 -4.629 10.691 1.00 60.00 76 GLY A N 1
ATOM 608 C CA . GLY A 1 76 ? 22.834 -5.308 11.858 1.00 60.00 76 GLY A CA 1
ATOM 609 C C . GLY A 1 76 ? 23.380 -6.725 12.081 1.00 60.00 76 GLY A C 1
ATOM 610 O O . GLY A 1 76 ? 24.032 -7.291 11.205 1.00 60.00 76 GLY A O 1
ATOM 611 N N . ASP A 1 77 ? 23.081 -7.298 13.254 1.00 47.84 77 ASP A N 1
ATOM 612 C CA . ASP A 1 77 ? 23.623 -8.523 13.895 1.00 47.84 77 ASP A CA 1
ATOM 613 C C . ASP A 1 77 ? 23.461 -9.874 13.128 1.00 47.84 77 ASP A C 1
ATOM 615 O O . ASP A 1 77 ? 23.238 -10.942 13.695 1.00 47.84 77 ASP A O 1
ATOM 619 N N . GLY A 1 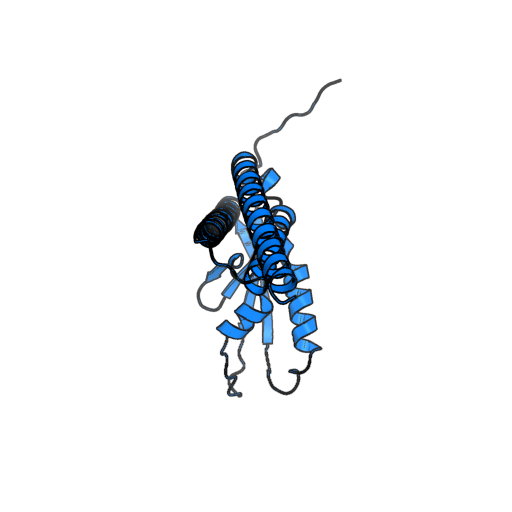78 ? 23.588 -9.865 11.800 1.00 47.69 78 GLY A N 1
ATOM 620 C CA . GLY A 1 78 ? 23.505 -11.018 10.901 1.00 47.69 78 GLY A CA 1
ATOM 621 C C . GLY A 1 78 ? 24.603 -11.078 9.835 1.00 47.69 78 GLY A C 1
ATOM 622 O O . GLY A 1 78 ? 24.629 -12.041 9.064 1.00 47.69 78 GLY A O 1
ATOM 623 N N . GLY A 1 79 ? 25.551 -10.130 9.816 1.00 45.91 79 GLY A N 1
ATOM 624 C CA . GLY A 1 79 ? 26.704 -10.135 8.899 1.00 45.91 79 GLY A CA 1
ATOM 625 C C . GLY A 1 79 ? 27.578 -11.400 8.973 1.00 45.91 79 GLY A C 1
ATOM 626 O O . GLY A 1 79 ? 28.350 -11.674 8.061 1.00 45.91 79 GLY A O 1
ATOM 627 N N . ARG A 1 80 ? 27.422 -12.224 10.022 1.00 47.06 80 ARG A N 1
ATOM 628 C CA . ARG A 1 80 ? 28.076 -13.539 10.154 1.00 47.06 80 ARG A CA 1
ATOM 629 C C . ARG A 1 80 ? 27.277 -14.731 9.609 1.00 47.06 80 ARG A C 1
ATOM 631 O O . ARG A 1 80 ? 27.842 -15.817 9.546 1.00 47.06 80 ARG A O 1
ATOM 638 N N . ARG A 1 81 ? 25.992 -14.591 9.255 1.00 46.84 81 ARG A N 1
ATOM 639 C CA . ARG A 1 81 ? 25.125 -15.745 8.914 1.00 46.84 81 ARG A CA 1
ATOM 640 C C . ARG A 1 81 ? 24.432 -15.683 7.556 1.00 46.84 81 ARG A C 1
ATOM 642 O O . ARG A 1 81 ? 23.857 -16.686 7.150 1.00 46.84 81 ARG A O 1
ATOM 649 N N . ARG A 1 82 ? 24.478 -14.563 6.828 1.00 54.00 82 ARG A N 1
ATOM 650 C CA . ARG A 1 82 ? 23.773 -14.446 5.541 1.00 54.00 82 ARG A CA 1
ATOM 651 C C . ARG A 1 82 ? 24.671 -13.833 4.457 1.00 54.00 82 ARG A C 1
ATOM 653 O O . ARG A 1 82 ? 24.699 -12.619 4.291 1.00 54.00 82 ARG A O 1
ATOM 660 N N . ASN A 1 83 ? 25.381 -14.671 3.694 1.00 54.03 83 ASN A N 1
ATOM 661 C CA . ASN A 1 83 ? 26.050 -14.258 2.450 1.00 54.03 83 ASN A CA 1
ATOM 662 C C . ASN A 1 83 ? 24.989 -13.966 1.380 1.00 54.03 83 ASN A C 1
ATOM 664 O O . ASN A 1 83 ? 24.588 -14.845 0.619 1.00 54.03 83 ASN A O 1
ATOM 668 N N . LEU A 1 84 ? 24.483 -12.735 1.369 1.00 58.47 84 LEU A N 1
ATOM 669 C CA . LEU A 1 84 ? 23.407 -12.313 0.479 1.00 58.47 84 LEU A CA 1
ATOM 670 C C . LEU A 1 84 ? 23.944 -11.346 -0.562 1.00 58.47 84 LEU A C 1
ATOM 672 O O . LEU A 1 84 ? 24.309 -10.210 -0.250 1.00 58.47 84 LEU A O 1
ATOM 676 N N . ASN A 1 85 ? 23.961 -11.801 -1.812 1.00 63.06 85 ASN A N 1
ATOM 677 C CA . ASN A 1 85 ? 24.345 -10.984 -2.947 1.00 63.06 85 ASN A CA 1
ATOM 678 C C . ASN A 1 85 ? 23.091 -10.437 -3.633 1.00 63.06 85 ASN A C 1
ATOM 680 O O . ASN A 1 85 ? 22.364 -11.142 -4.332 1.00 63.06 85 ASN A O 1
ATOM 684 N N . PHE A 1 86 ? 22.849 -9.143 -3.436 1.00 66.81 86 PHE A N 1
ATOM 685 C CA . PHE A 1 86 ? 21.776 -8.408 -4.099 1.00 66.81 86 PHE A CA 1
ATOM 686 C C . PHE A 1 86 ? 22.305 -7.770 -5.374 1.00 66.81 86 PHE A C 1
ATOM 688 O O . PHE A 1 86 ? 23.359 -7.128 -5.359 1.00 66.81 86 PHE A O 1
ATOM 695 N N . LYS A 1 87 ? 21.559 -7.906 -6.470 1.00 67.75 87 LYS A N 1
ATOM 696 C CA . LYS A 1 87 ? 21.824 -7.167 -7.704 1.00 67.75 87 LYS A CA 1
ATOM 697 C C . LYS A 1 87 ? 20.594 -6.366 -8.087 1.00 67.75 87 LYS A C 1
ATOM 699 O O . LYS A 1 87 ? 19.510 -6.919 -8.222 1.00 67.75 87 LYS A O 1
ATOM 704 N N . PHE A 1 88 ? 20.789 -5.072 -8.299 1.00 71.56 88 PHE A N 1
ATOM 705 C CA . PHE A 1 88 ? 19.778 -4.206 -8.884 1.00 71.56 88 PHE A CA 1
ATOM 706 C C . PHE A 1 88 ? 19.999 -4.129 -10.385 1.00 71.56 88 PHE A C 1
ATOM 708 O O . PHE A 1 88 ? 21.069 -3.733 -10.848 1.00 71.56 88 PHE A O 1
ATOM 715 N N . LEU A 1 89 ? 18.980 -4.507 -11.142 1.00 73.50 89 LEU A N 1
ATOM 716 C CA . LEU A 1 89 ? 18.936 -4.337 -12.581 1.00 73.50 89 LEU A CA 1
ATOM 717 C C . LEU A 1 89 ? 17.966 -3.203 -12.882 1.00 73.50 89 LEU A C 1
ATOM 719 O O . LEU A 1 89 ? 16.810 -3.231 -12.476 1.00 73.50 89 LEU A O 1
ATOM 723 N N . ARG A 1 90 ? 18.436 -2.181 -13.589 1.00 79.06 90 ARG A N 1
ATOM 724 C CA . ARG A 1 90 ? 17.569 -1.103 -14.055 1.00 79.06 90 ARG A CA 1
ATOM 725 C C . ARG A 1 90 ? 16.862 -1.563 -15.327 1.00 79.06 90 ARG A C 1
ATOM 727 O O . ARG A 1 90 ? 17.531 -1.900 -16.300 1.00 79.06 90 ARG A O 1
ATOM 734 N N . ALA A 1 91 ? 15.537 -1.536 -15.323 1.00 77.75 91 ALA A N 1
ATOM 735 C CA . ALA A 1 91 ? 14.703 -1.812 -16.482 1.00 77.75 91 ALA A CA 1
ATOM 736 C C . ALA A 1 91 ? 14.003 -0.529 -16.948 1.00 77.75 91 ALA A C 1
ATOM 738 O O . ALA A 1 91 ? 13.664 0.349 -16.151 1.00 77.75 91 ALA A O 1
ATOM 739 N N . LEU A 1 92 ? 13.814 -0.414 -18.261 1.00 80.00 92 LEU A N 1
ATOM 740 C CA . LEU A 1 92 ? 12.929 0.582 -18.855 1.00 80.00 92 LEU A CA 1
ATOM 741 C C . LEU A 1 92 ? 11.646 -0.136 -19.246 1.00 80.00 92 LEU A C 1
ATOM 743 O O . LEU A 1 92 ? 11.692 -1.017 -20.102 1.00 80.00 92 LEU A O 1
ATOM 747 N N . VAL A 1 93 ? 10.542 0.245 -18.620 1.00 78.69 93 VAL A N 1
ATOM 748 C CA . VAL A 1 93 ? 9.206 -0.270 -18.932 1.00 78.69 93 VAL A CA 1
ATOM 749 C C . VAL A 1 93 ? 8.445 0.766 -19.745 1.00 78.69 93 VAL A C 1
ATOM 751 O O . VAL A 1 93 ? 8.704 1.970 -19.634 1.00 78.69 93 VAL A O 1
ATOM 754 N N . HIS A 1 94 ? 7.538 0.314 -20.602 1.00 84.69 94 HIS A N 1
ATOM 755 C CA . HIS A 1 94 ? 6.655 1.227 -21.317 1.00 84.69 94 HIS A CA 1
ATOM 756 C C . HIS A 1 94 ? 5.685 1.904 -20.343 1.00 84.69 94 HIS A C 1
ATOM 758 O O . HIS A 1 94 ? 5.346 1.342 -19.304 1.00 84.69 94 HIS A O 1
ATOM 764 N N . TRP A 1 95 ? 5.248 3.126 -20.666 1.00 82.88 95 TRP A N 1
ATOM 765 C CA . TRP A 1 95 ? 4.308 3.868 -19.821 1.00 82.88 95 TRP A CA 1
ATOM 766 C C . TRP A 1 95 ? 3.041 3.065 -19.509 1.00 82.88 95 TRP A C 1
ATOM 768 O O . TRP A 1 95 ? 2.612 3.051 -18.363 1.00 82.88 95 TRP A O 1
ATOM 778 N N . ASP A 1 96 ? 2.485 2.352 -20.490 1.00 85.12 96 ASP A N 1
ATOM 779 C CA . ASP A 1 96 ? 1.269 1.554 -20.294 1.00 85.12 96 ASP A CA 1
ATOM 780 C C . ASP A 1 96 ? 1.496 0.402 -19.293 1.00 85.12 96 ASP A C 1
ATOM 782 O O . ASP A 1 96 ? 0.704 0.229 -18.371 1.00 85.12 96 ASP A O 1
ATOM 786 N N . GLU A 1 97 ? 2.628 -0.306 -19.393 1.00 83.06 97 GLU A N 1
ATOM 787 C CA . GLU A 1 97 ? 3.034 -1.358 -18.442 1.00 83.06 97 GLU A CA 1
ATOM 788 C C . GLU A 1 97 ? 3.288 -0.781 -17.039 1.00 83.06 97 GLU A C 1
ATOM 790 O O . GLU A 1 97 ? 2.954 -1.388 -16.021 1.00 83.06 97 GLU A O 1
ATOM 795 N N . TYR A 1 98 ? 3.879 0.416 -16.969 1.00 81.94 98 TYR A N 1
ATOM 796 C CA . TYR A 1 98 ? 4.071 1.128 -15.710 1.00 81.94 98 TYR A CA 1
ATOM 797 C C . TYR A 1 98 ? 2.733 1.522 -15.082 1.00 81.94 98 TYR A C 1
ATOM 799 O O . TYR A 1 98 ? 2.561 1.371 -13.876 1.00 81.94 98 TYR A O 1
ATOM 807 N N . MET A 1 99 ? 1.776 2.000 -15.878 1.00 84.88 99 MET A N 1
ATOM 808 C CA . MET A 1 99 ? 0.443 2.349 -15.392 1.00 84.88 99 MET A CA 1
ATOM 809 C C . MET A 1 99 ? -0.310 1.118 -14.890 1.00 84.88 99 MET A C 1
ATOM 811 O O . MET A 1 99 ? -0.879 1.189 -13.802 1.00 84.88 99 MET A O 1
ATOM 815 N N . GLU A 1 100 ? -0.246 -0.014 -15.599 1.00 85.88 100 GLU A N 1
ATOM 816 C CA . GLU A 1 100 ? -0.778 -1.297 -15.113 1.00 85.88 100 GLU A CA 1
ATOM 817 C C . GLU A 1 100 ? -0.183 -1.675 -13.755 1.00 85.88 100 GLU A C 1
ATOM 819 O O . GLU A 1 100 ? -0.924 -1.978 -12.820 1.00 85.88 100 GLU A O 1
ATOM 824 N N . LEU A 1 101 ? 1.141 -1.573 -13.610 1.00 82.00 101 LEU A N 1
ATOM 825 C CA . LEU A 1 101 ? 1.818 -1.835 -12.344 1.00 82.00 101 LEU A CA 1
ATOM 826 C C . LEU A 1 101 ? 1.275 -0.948 -11.215 1.00 82.00 101 LEU A C 1
ATOM 828 O O . LEU A 1 101 ? 0.968 -1.444 -10.134 1.00 82.00 101 LEU A O 1
ATOM 832 N N . GLN A 1 102 ? 1.134 0.358 -11.461 1.00 83.12 102 GLN A N 1
ATOM 833 C CA . GLN A 1 102 ? 0.576 1.289 -10.475 1.00 83.12 102 GLN A CA 1
ATOM 834 C C . GLN A 1 102 ? -0.883 0.950 -10.131 1.00 83.12 102 GLN A C 1
ATOM 836 O O . GLN A 1 102 ? -1.267 1.026 -8.966 1.00 83.12 102 GLN A O 1
ATOM 841 N N . GLY A 1 103 ? -1.680 0.529 -11.117 1.00 87.19 103 GLY A N 1
ATOM 842 C CA . GLY A 1 103 ? -3.059 0.088 -10.905 1.00 87.19 103 GLY A CA 1
ATOM 843 C C . GLY A 1 103 ? -3.146 -1.166 -10.032 1.00 87.19 103 GLY A C 1
ATOM 844 O O . GLY A 1 103 ? -3.981 -1.241 -9.134 1.00 87.19 103 GLY A O 1
ATOM 845 N N . MET A 1 104 ? -2.233 -2.123 -10.215 1.00 85.06 104 MET A N 1
ATOM 846 C CA . MET A 1 104 ? -2.157 -3.302 -9.347 1.00 85.06 104 MET A CA 1
ATOM 847 C C . MET A 1 104 ? -1.798 -2.935 -7.898 1.00 85.06 104 MET A C 1
ATOM 849 O O . MET A 1 104 ? -2.368 -3.512 -6.973 1.00 85.06 104 MET A O 1
ATOM 853 N N . ILE A 1 105 ? -0.893 -1.96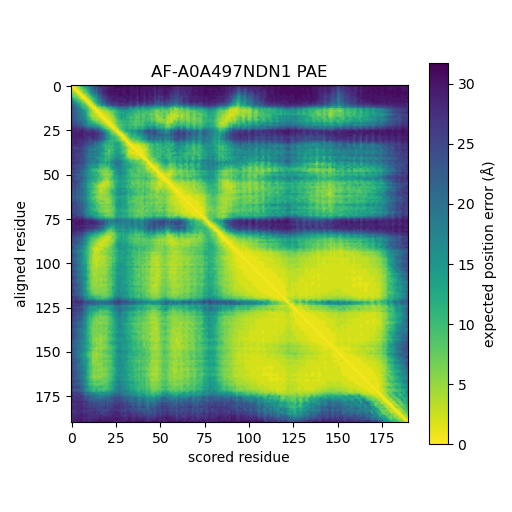7 -7.688 1.00 84.38 105 ILE A N 1
ATOM 854 C CA . ILE A 1 105 ? -0.550 -1.469 -6.340 1.00 84.38 105 ILE A CA 1
ATOM 855 C C . ILE A 1 105 ? -1.784 -0.852 -5.683 1.00 84.38 105 ILE A C 1
ATOM 857 O O . ILE A 1 105 ? -2.086 -1.135 -4.525 1.00 84.38 105 ILE A O 1
ATOM 861 N N . LEU A 1 106 ? -2.508 -0.018 -6.426 1.00 88.19 106 LEU A N 1
ATOM 862 C CA . LEU A 1 106 ? -3.716 0.650 -5.958 1.00 88.19 106 LEU A CA 1
ATOM 863 C C . LEU A 1 106 ? -4.778 -0.357 -5.484 1.00 88.19 106 LEU A C 1
ATOM 865 O O . LEU A 1 106 ? -5.340 -0.200 -4.399 1.00 88.19 106 LEU A O 1
ATOM 869 N N . GLU A 1 107 ? -4.998 -1.426 -6.251 1.00 89.25 107 GLU A N 1
ATOM 870 C CA . GLU A 1 107 ? -5.934 -2.497 -5.891 1.00 89.25 107 GLU A CA 1
ATOM 871 C C . GLU A 1 107 ? -5.477 -3.271 -4.643 1.00 89.25 107 GLU A C 1
ATOM 873 O O . GLU A 1 107 ? -6.276 -3.597 -3.764 1.00 89.25 107 GLU A O 1
ATOM 878 N N . GLN A 1 108 ? -4.172 -3.516 -4.501 1.00 86.06 108 GLN A N 1
ATOM 879 C CA . GLN A 1 108 ? -3.621 -4.137 -3.293 1.00 86.06 108 GLN A CA 1
ATOM 880 C C . GLN A 1 108 ? -3.822 -3.260 -2.053 1.00 86.06 108 GLN A C 1
ATOM 882 O O . GLN A 1 108 ? -4.200 -3.782 -0.998 1.00 86.06 108 GLN A O 1
ATOM 887 N N . ILE A 1 109 ? -3.620 -1.941 -2.173 1.00 89.31 109 ILE A N 1
ATOM 888 C CA . ILE A 1 109 ? -3.898 -0.985 -1.094 1.00 89.31 109 ILE A CA 1
ATOM 889 C C . ILE A 1 109 ? -5.376 -1.058 -0.704 1.00 89.31 109 ILE A C 1
ATOM 891 O O . ILE A 1 109 ? -5.686 -1.221 0.478 1.00 89.31 109 ILE A O 1
ATOM 895 N N . ARG A 1 110 ? -6.282 -0.990 -1.687 1.00 92.50 110 ARG A N 1
ATOM 896 C CA . ARG A 1 110 ? -7.733 -1.084 -1.471 1.00 92.50 110 ARG A CA 1
ATOM 897 C C . ARG A 1 110 ? -8.099 -2.358 -0.714 1.00 92.50 110 ARG A C 1
ATOM 899 O O . ARG A 1 110 ? -8.647 -2.2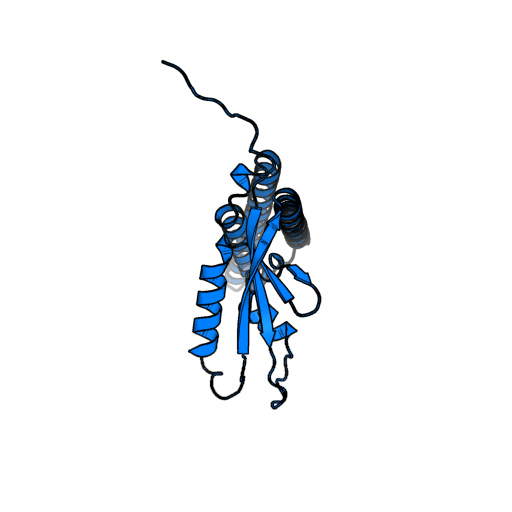95 0.385 1.00 92.50 110 ARG A O 1
ATOM 906 N N . SER A 1 111 ? -7.691 -3.511 -1.241 1.00 90.44 111 SER A N 1
ATOM 907 C CA . SER A 1 111 ? -7.945 -4.822 -0.637 1.00 90.44 111 SER A CA 1
ATOM 908 C C . SER A 1 111 ? -7.381 -4.938 0.784 1.00 90.44 111 SER A C 1
ATOM 910 O O . SER A 1 111 ? -7.958 -5.594 1.660 1.00 90.44 111 SER A O 1
ATOM 912 N N . ARG A 1 112 ? -6.235 -4.306 1.059 1.00 88.62 112 ARG A N 1
ATOM 913 C CA . ARG A 1 112 ? -5.673 -4.238 2.409 1.00 88.62 112 ARG A CA 1
ATOM 914 C C . ARG A 1 112 ? -6.557 -3.415 3.339 1.00 88.62 112 ARG A C 1
ATOM 916 O O . ARG A 1 112 ? -6.900 -3.920 4.404 1.00 88.62 112 ARG A O 1
ATOM 923 N N . LEU A 1 113 ? -6.942 -2.201 2.955 1.00 92.50 113 LEU A N 1
ATOM 924 C CA . LEU A 1 113 ? -7.799 -1.341 3.775 1.00 92.50 113 LEU A CA 1
ATOM 925 C C . LEU A 1 113 ? -9.145 -2.009 4.080 1.00 92.50 113 LEU A C 1
ATOM 927 O O . LEU A 1 113 ? -9.568 -2.020 5.231 1.00 92.50 113 LEU A O 1
ATOM 931 N N . GLU A 1 114 ? -9.760 -2.672 3.102 1.00 93.25 114 GLU A N 1
ATOM 932 C CA . GLU A 1 114 ? -10.998 -3.439 3.304 1.00 93.25 114 GLU A CA 1
ATOM 933 C C . GLU A 1 114 ? -10.823 -4.623 4.266 1.00 93.25 114 GLU A C 1
ATOM 935 O O . GLU A 1 114 ? -11.723 -4.965 5.036 1.00 93.25 114 GLU A O 1
ATOM 940 N N . ARG A 1 115 ? -9.668 -5.301 4.236 1.00 90.69 115 ARG A N 1
ATOM 941 C CA . ARG A 1 115 ? -9.350 -6.348 5.221 1.00 90.69 115 ARG A CA 1
ATOM 942 C C . ARG A 1 115 ? -9.175 -5.760 6.617 1.00 90.69 115 ARG A C 1
ATOM 944 O O . ARG A 1 115 ? -9.705 -6.330 7.564 1.00 90.69 115 ARG A O 1
ATOM 951 N N . LEU A 1 116 ? -8.478 -4.633 6.743 1.00 91.12 116 LEU A N 1
ATOM 952 C CA . LEU A 1 116 ? -8.310 -3.944 8.024 1.00 91.12 116 LEU A CA 1
ATOM 953 C C . LEU A 1 116 ? -9.656 -3.478 8.587 1.00 91.12 116 LEU A C 1
ATOM 955 O O . LEU A 1 116 ? -9.915 -3.685 9.767 1.00 91.12 116 LEU A O 1
ATOM 959 N N . LEU A 1 117 ? -10.535 -2.937 7.742 1.00 92.62 117 LEU A N 1
ATOM 960 C CA . LEU A 1 117 ? -11.883 -2.539 8.139 1.00 92.62 117 LEU A CA 1
ATOM 961 C C . LEU A 1 117 ? -12.677 -3.725 8.695 1.00 92.62 117 LEU A C 1
ATOM 963 O O . LEU A 1 117 ? -13.203 -3.638 9.802 1.00 92.62 117 LEU A O 1
ATOM 967 N N . ARG A 1 118 ? -12.678 -4.863 7.988 1.00 90.50 118 ARG A N 1
ATOM 968 C CA . ARG A 1 118 ? -13.328 -6.098 8.461 1.00 90.50 118 ARG A CA 1
ATOM 969 C C . ARG A 1 118 ? -12.762 -6.592 9.793 1.00 90.50 118 ARG A C 1
ATOM 971 O O . ARG A 1 118 ? -13.518 -7.069 10.634 1.00 90.50 118 ARG A O 1
ATOM 978 N N . LEU A 1 119 ? -11.448 -6.470 10.007 1.00 88.56 119 LEU A N 1
ATOM 979 C CA . LEU A 1 119 ? -10.828 -6.797 11.296 1.00 88.56 119 LEU A CA 1
ATOM 980 C C . LEU A 1 119 ? -11.330 -5.872 12.411 1.00 88.56 119 LEU A C 1
ATOM 982 O O . LEU A 1 119 ? -11.649 -6.351 13.497 1.00 88.56 119 LEU A O 1
ATOM 986 N N . CYS A 1 120 ? -11.450 -4.569 12.146 1.00 87.06 120 CYS A N 1
ATOM 987 C CA . CYS A 1 120 ? -12.009 -3.616 13.104 1.00 87.06 120 CYS A CA 1
ATOM 988 C C . CYS A 1 120 ? -13.496 -3.881 13.403 1.00 87.06 120 CYS A C 1
ATOM 990 O O . CYS A 1 120 ? -13.931 -3.718 14.540 1.00 87.06 120 CYS A O 1
ATOM 992 N N . GLU A 1 121 ? -14.278 -4.313 12.414 1.00 86.75 121 GLU A N 1
ATOM 993 C CA . GLU A 1 121 ? -15.694 -4.670 12.589 1.00 86.75 121 GLU A CA 1
ATOM 994 C C . GLU A 1 121 ? -15.892 -5.973 13.380 1.00 86.75 121 GLU A C 1
ATOM 996 O O . GLU A 1 121 ? -16.913 -6.135 14.046 1.00 86.75 121 GLU A O 1
ATOM 1001 N N . GLY A 1 122 ? -14.898 -6.871 13.381 1.00 80.38 122 GLY A N 1
ATOM 1002 C CA . GLY A 1 122 ? -14.898 -8.125 14.147 1.00 80.38 122 GLY A CA 1
ATOM 1003 C C . GLY A 1 122 ? -14.884 -7.962 15.676 1.00 80.38 122 GLY A C 1
ATOM 1004 O O . GLY A 1 122 ? -15.044 -8.945 16.398 1.00 80.38 122 GLY A O 1
ATOM 1005 N N . GLY A 1 123 ? -14.721 -6.737 16.185 1.00 68.00 123 GLY A N 1
ATOM 1006 C CA . GLY A 1 123 ? -15.127 -6.343 17.540 1.00 68.00 123 GLY A CA 1
ATOM 1007 C C . GLY A 1 123 ? -14.226 -6.770 18.703 1.00 68.00 123 GLY A C 1
ATOM 1008 O O . GLY A 1 123 ? -14.486 -6.355 19.829 1.00 68.00 123 GLY A O 1
ATOM 1009 N N . LYS A 1 124 ? -13.162 -7.550 18.480 1.00 73.44 124 LYS A N 1
ATOM 1010 C CA . LYS A 1 124 ? -12.170 -7.875 19.521 1.00 73.44 124 LYS A CA 1
ATOM 1011 C C . LYS A 1 124 ? -10.758 -7.831 18.956 1.00 73.44 124 LYS A C 1
ATOM 1013 O O . LYS A 1 124 ? -10.288 -8.806 18.382 1.00 73.44 124 LYS A O 1
ATOM 1018 N N . LEU A 1 125 ? -10.104 -6.689 19.140 1.00 82.69 125 LEU A N 1
ATOM 1019 C CA . LEU A 1 125 ? -8.686 -6.500 18.858 1.00 82.69 125 LEU A CA 1
ATOM 1020 C C . LEU A 1 125 ? -7.978 -6.158 20.165 1.00 82.69 125 LEU A C 1
ATOM 1022 O O . LEU A 1 125 ? -8.438 -5.305 20.919 1.00 82.69 125 LEU A O 1
ATOM 1026 N N . SER A 1 126 ? -6.860 -6.818 20.427 1.00 82.94 126 SER A N 1
ATOM 1027 C CA . SER A 1 126 ? -5.939 -6.442 21.497 1.00 82.94 126 SER A CA 1
ATOM 1028 C C . SER A 1 126 ? -5.242 -5.114 21.178 1.00 82.94 126 SER A C 1
ATOM 1030 O O . SER A 1 126 ? -5.045 -4.771 20.008 1.00 82.94 126 SER A O 1
ATOM 1032 N N . GLY A 1 127 ? -4.767 -4.391 22.199 1.00 81.31 127 GLY A N 1
ATOM 1033 C CA . GLY A 1 127 ? -4.000 -3.155 21.991 1.00 81.31 127 GLY A CA 1
ATOM 1034 C C . GLY A 1 127 ? -2.791 -3.317 21.052 1.00 81.31 127 GLY A C 1
ATOM 1035 O O . GLY A 1 127 ? -2.494 -2.423 20.261 1.00 81.31 127 GLY A O 1
ATOM 1036 N N . GLY A 1 128 ? -2.135 -4.484 21.057 1.00 84.56 128 GLY A N 1
ATOM 1037 C CA . GLY A 1 128 ? -1.043 -4.787 20.124 1.00 84.56 128 GLY A CA 1
ATOM 1038 C C . GLY A 1 128 ? -1.499 -4.912 18.664 1.00 84.56 128 GLY A C 1
ATOM 1039 O O . GLY A 1 128 ? -0.790 -4.481 17.755 1.00 84.56 128 GLY A O 1
ATOM 1040 N N . GLU A 1 129 ? -2.690 -5.462 18.421 1.00 85.69 129 GLU A N 1
ATOM 1041 C CA . GLU A 1 129 ? -3.294 -5.520 17.085 1.00 85.69 129 GLU A CA 1
ATOM 1042 C C . GLU A 1 129 ? -3.716 -4.130 16.613 1.00 85.69 129 GLU A C 1
ATOM 1044 O O . GLU A 1 129 ? -3.420 -3.763 15.478 1.00 85.69 129 GLU A O 1
ATOM 1049 N N . ILE A 1 130 ? -4.303 -3.319 17.498 1.00 86.25 130 ILE A N 1
ATOM 1050 C CA . ILE A 1 130 ? -4.653 -1.922 17.209 1.00 86.25 130 ILE A CA 1
ATOM 1051 C C . ILE A 1 130 ? -3.411 -1.142 16.750 1.00 86.25 130 ILE A C 1
ATOM 1053 O O . ILE A 1 130 ? -3.441 -0.505 15.695 1.00 86.25 130 ILE A O 1
ATOM 1057 N N . SER A 1 131 ? -2.292 -1.233 17.482 1.00 84.69 131 SER A N 1
ATOM 1058 C CA . SER A 1 131 ? -1.029 -0.586 17.093 1.00 84.69 131 SER A CA 1
ATOM 1059 C C . SER A 1 131 ? -0.529 -1.038 15.718 1.00 84.69 131 SER A C 1
ATOM 1061 O O . SER A 1 131 ? -0.168 -0.198 14.894 1.00 84.69 131 SER A O 1
ATOM 1063 N N . ARG A 1 132 ? -0.567 -2.345 15.425 1.00 85.50 132 ARG A N 1
ATOM 1064 C CA . ARG A 1 132 ? -0.158 -2.880 14.113 1.00 85.50 132 ARG A CA 1
ATOM 1065 C C . ARG A 1 132 ? -1.034 -2.367 12.971 1.00 85.50 132 ARG A C 1
ATOM 1067 O O . ARG A 1 132 ? -0.524 -2.119 11.879 1.00 85.50 132 ARG A O 1
ATOM 1074 N N . ILE A 1 133 ? -2.336 -2.195 13.199 1.00 88.62 133 ILE A N 1
ATOM 1075 C CA . ILE A 1 133 ? -3.232 -1.642 12.177 1.00 88.62 133 ILE A CA 1
ATOM 1076 C C . ILE A 1 133 ? -2.937 -0.151 11.963 1.00 88.62 133 ILE A C 1
ATOM 1078 O O . ILE A 1 133 ? -2.855 0.274 10.813 1.00 88.62 133 ILE A O 1
ATOM 1082 N N . TYR A 1 134 ? -2.677 0.636 13.014 1.00 88.62 134 TYR A N 1
ATOM 1083 C CA . TYR A 1 134 ? -2.249 2.034 12.845 1.00 88.62 134 TYR A CA 1
ATOM 1084 C C . TYR A 1 134 ? -0.952 2.160 12.039 1.00 88.62 134 TYR A C 1
ATOM 1086 O O . TYR A 1 134 ? -0.887 2.966 11.110 1.00 88.62 134 TYR A O 1
ATOM 1094 N N . GLU A 1 135 ? 0.060 1.342 12.338 1.00 85.75 135 GLU A N 1
ATOM 1095 C CA . GLU A 1 135 ? 1.286 1.293 11.533 1.00 85.75 135 GLU A CA 1
ATOM 1096 C C . GLU A 1 135 ? 0.983 0.950 10.073 1.00 85.75 135 GLU A C 1
ATOM 1098 O O . GLU A 1 135 ? 1.548 1.540 9.154 1.00 85.75 135 GLU A O 1
ATOM 1103 N N . SER A 1 136 ? 0.059 0.014 9.853 1.00 85.44 136 SER A N 1
ATOM 1104 C CA . SER A 1 136 ? -0.393 -0.356 8.520 1.00 85.44 136 SER A CA 1
ATOM 1105 C C . SER A 1 136 ? -1.053 0.805 7.768 1.00 85.44 136 SER A C 1
ATOM 1107 O O . SER A 1 136 ? -0.801 0.956 6.575 1.00 85.44 136 SER A O 1
ATOM 1109 N N . LEU A 1 137 ? -1.875 1.624 8.428 1.00 90.31 137 LEU A N 1
ATOM 1110 C CA . LEU A 1 137 ? -2.483 2.805 7.804 1.00 90.31 137 LEU A CA 1
ATOM 1111 C C . LEU A 1 137 ? -1.432 3.855 7.429 1.00 90.31 137 LEU A C 1
ATOM 1113 O O . LEU A 1 137 ? -1.505 4.436 6.347 1.00 90.31 137 LEU A O 1
ATOM 1117 N N . MET A 1 138 ? -0.432 4.074 8.288 1.00 86.88 138 MET A N 1
ATOM 1118 C CA . MET A 1 138 ? 0.663 5.006 7.995 1.00 86.88 138 MET A CA 1
ATOM 1119 C C . MET A 1 138 ? 1.455 4.566 6.761 1.00 86.88 138 MET A C 1
ATOM 1121 O O . MET A 1 138 ? 1.678 5.372 5.862 1.00 86.88 138 MET A O 1
ATOM 1125 N N . ARG A 1 139 ? 1.772 3.270 6.657 1.00 81.62 139 ARG A N 1
ATOM 1126 C CA . ARG A 1 139 ? 2.473 2.699 5.494 1.00 81.62 139 ARG A CA 1
ATOM 1127 C C . ARG A 1 139 ? 1.684 2.870 4.197 1.00 81.62 139 ARG A C 1
ATOM 1129 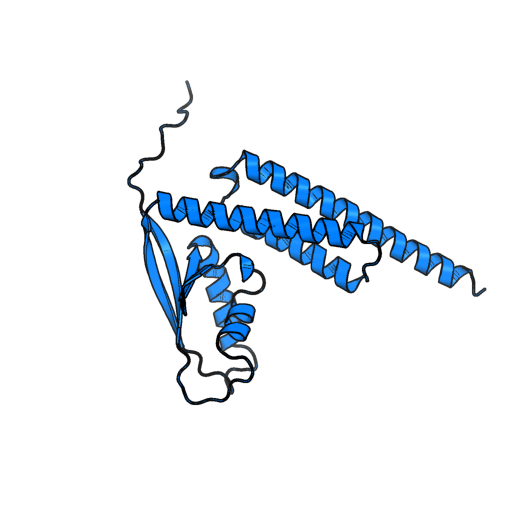O O . ARG A 1 139 ? 2.262 3.194 3.166 1.00 81.62 139 ARG A O 1
ATOM 1136 N N . VAL A 1 140 ? 0.363 2.694 4.244 1.00 87.75 140 VAL A N 1
ATOM 1137 C CA . VAL A 1 140 ? -0.506 2.934 3.082 1.00 87.75 140 VAL A CA 1
ATOM 1138 C C . VAL A 1 140 ? -0.425 4.396 2.624 1.00 87.75 140 VAL A C 1
ATOM 1140 O O . VAL A 1 140 ? -0.263 4.654 1.430 1.00 87.75 140 VAL A O 1
ATOM 1143 N N . ARG A 1 141 ? -0.473 5.358 3.555 1.00 88.44 141 ARG A N 1
ATOM 1144 C CA . ARG A 1 141 ? -0.318 6.788 3.227 1.00 88.44 141 ARG A CA 1
ATOM 1145 C C . ARG A 1 141 ? 1.058 7.085 2.621 1.00 88.44 141 ARG A C 1
ATOM 1147 O O . ARG A 1 141 ? 1.152 7.819 1.642 1.00 88.44 141 ARG A O 1
ATOM 1154 N N . GLU A 1 142 ? 2.122 6.494 3.164 1.00 84.06 142 GLU A N 1
ATOM 1155 C CA . GLU A 1 142 ? 3.478 6.628 2.615 1.00 84.06 142 GLU A CA 1
ATOM 1156 C C . GLU A 1 142 ? 3.557 6.115 1.174 1.00 84.06 142 GLU A C 1
ATOM 1158 O O . GLU A 1 142 ? 4.123 6.784 0.313 1.00 84.06 142 GLU A O 1
ATOM 1163 N N . VAL A 1 143 ? 2.947 4.964 0.891 1.00 82.81 143 VAL A N 1
ATOM 1164 C CA . VAL A 1 143 ? 2.907 4.342 -0.441 1.00 82.81 143 VAL A CA 1
ATOM 1165 C C . VAL A 1 143 ? 2.190 5.232 -1.453 1.00 82.81 143 VAL A C 1
ATOM 1167 O O . VAL A 1 143 ? 2.749 5.492 -2.519 1.00 82.81 143 VAL A O 1
ATOM 1170 N N . ILE A 1 144 ? 1.007 5.753 -1.104 1.00 87.12 144 ILE A N 1
ATOM 1171 C CA . ILE A 1 144 ? 0.257 6.706 -1.941 1.00 87.12 144 ILE A CA 1
ATOM 1172 C C . ILE A 1 144 ? 1.139 7.907 -2.316 1.00 87.12 144 ILE A C 1
ATOM 1174 O O . ILE A 1 144 ? 1.215 8.281 -3.491 1.00 87.12 144 ILE A O 1
ATOM 1178 N N . ASN A 1 145 ? 1.855 8.461 -1.333 1.00 85.50 145 ASN A N 1
ATOM 1179 C CA . ASN A 1 145 ? 2.706 9.636 -1.508 1.00 85.50 145 ASN A CA 1
ATOM 1180 C C . ASN A 1 145 ? 3.960 9.348 -2.345 1.00 85.50 145 ASN A C 1
ATOM 1182 O O . ASN A 1 145 ? 4.260 10.082 -3.285 1.00 85.50 145 ASN A O 1
ATOM 1186 N N . ILE A 1 146 ? 4.694 8.277 -2.028 1.00 80.06 146 ILE A N 1
ATOM 1187 C CA . ILE A 1 146 ? 5.951 7.901 -2.700 1.00 80.06 146 ILE A CA 1
ATOM 1188 C C . ILE A 1 146 ? 5.720 7.640 -4.189 1.00 80.06 146 ILE A C 1
ATOM 1190 O O . ILE A 1 146 ? 6.530 8.037 -5.028 1.00 80.06 146 ILE A O 1
ATOM 1194 N N . LEU A 1 147 ? 4.609 6.990 -4.522 1.00 80.19 147 LEU A N 1
ATOM 1195 C CA . LEU A 1 147 ? 4.239 6.688 -5.901 1.00 80.19 147 LEU A CA 1
ATOM 1196 C C . LEU A 1 147 ? 3.525 7.834 -6.613 1.00 80.19 147 LEU A C 1
ATOM 1198 O O . LEU A 1 147 ? 3.300 7.748 -7.821 1.00 80.19 147 LEU A O 1
ATOM 1202 N N . ASN A 1 148 ? 3.201 8.910 -5.891 1.00 83.31 148 ASN A N 1
ATOM 1203 C CA . ASN A 1 148 ? 2.425 10.030 -6.404 1.00 83.31 148 ASN A CA 1
ATOM 1204 C C . ASN A 1 148 ? 1.110 9.553 -7.051 1.00 83.31 148 ASN A C 1
ATOM 1206 O O . ASN A 1 148 ? 0.737 10.002 -8.142 1.00 83.31 148 ASN A O 1
ATOM 1210 N N . LEU A 1 149 ? 0.432 8.602 -6.391 1.00 87.06 149 LEU A N 1
ATOM 1211 C CA . LEU A 1 149 ? -0.805 8.010 -6.906 1.00 87.06 149 LEU A CA 1
ATOM 1212 C C . LEU A 1 149 ? -1.902 9.064 -7.046 1.00 87.06 149 LEU A C 1
ATOM 1214 O O . LEU A 1 149 ? -2.703 8.962 -7.962 1.00 87.06 149 LEU A O 1
ATOM 1218 N N . GLU A 1 150 ? -1.897 10.114 -6.220 1.00 89.56 150 GLU A N 1
ATOM 1219 C CA . GLU A 1 150 ? -2.852 11.229 -6.308 1.00 89.56 150 GLU A CA 1
ATOM 1220 C C . GLU A 1 150 ? -2.840 11.905 -7.682 1.00 89.56 150 GLU A C 1
ATOM 1222 O O . GLU A 1 150 ? -3.882 12.299 -8.199 1.00 89.56 150 GLU A O 1
ATOM 1227 N N . ARG A 1 151 ? -1.666 12.008 -8.315 1.00 88.06 151 ARG A N 1
ATOM 1228 C CA . ARG A 1 151 ? -1.550 12.594 -9.653 1.00 88.06 151 ARG A CA 1
ATOM 1229 C C . ARG A 1 151 ? -2.031 11.644 -10.750 1.00 88.06 151 ARG A C 1
ATOM 1231 O O . ARG A 1 151 ? -2.488 12.108 -11.790 1.00 88.06 151 ARG A O 1
ATOM 1238 N N . LEU A 1 152 ? -1.856 10.338 -10.556 1.00 86.62 152 LEU A N 1
ATOM 1239 C CA . LEU A 1 152 ? -2.126 9.314 -11.571 1.00 86.62 152 LEU A CA 1
ATOM 1240 C C . LEU A 1 152 ? -3.572 8.792 -11.512 1.00 86.62 152 LEU A C 1
ATOM 1242 O O . LEU A 1 152 ? -4.165 8.545 -12.558 1.00 86.62 152 LEU A O 1
ATOM 1246 N N . TYR A 1 153 ? -4.123 8.675 -10.304 1.00 90.75 153 TYR A N 1
ATOM 1247 C CA . TYR A 1 153 ? -5.418 8.081 -9.959 1.00 90.75 153 TYR A CA 1
ATOM 1248 C C . TYR A 1 153 ? -6.151 8.947 -8.913 1.00 90.75 153 TYR A C 1
ATOM 1250 O O . TYR A 1 153 ? -6.391 8.512 -7.784 1.00 90.75 153 TYR A O 1
ATOM 1258 N N . PRO A 1 154 ? -6.466 10.218 -9.228 1.00 92.00 154 PRO A N 1
ATOM 1259 C CA . PRO A 1 154 ? -6.961 11.175 -8.237 1.00 92.00 154 PRO A CA 1
ATOM 1260 C C . PRO A 1 154 ? -8.285 10.755 -7.592 1.00 92.00 154 PRO A C 1
ATOM 1262 O O . PRO A 1 154 ? -8.505 11.030 -6.418 1.00 92.00 154 PRO A O 1
ATOM 1265 N N . ARG A 1 155 ? -9.178 10.102 -8.344 1.00 94.56 155 ARG A N 1
ATOM 1266 C CA . ARG A 1 155 ? -10.492 9.690 -7.828 1.00 94.56 155 ARG A CA 1
ATOM 1267 C C . ARG A 1 155 ? -10.354 8.505 -6.889 1.00 94.56 155 ARG A C 1
ATOM 1269 O O . ARG A 1 155 ? -10.889 8.513 -5.790 1.00 94.56 155 ARG A O 1
ATOM 1276 N N . GLU A 1 156 ? -9.590 7.515 -7.316 1.00 95.06 156 GLU A N 1
ATOM 1277 C CA . GLU A 1 156 ? -9.371 6.293 -6.570 1.00 95.06 156 GLU A CA 1
ATOM 1278 C C . GLU A 1 156 ? -8.593 6.567 -5.285 1.00 95.06 156 GLU A C 1
ATOM 1280 O O . GLU A 1 156 ? -8.878 5.956 -4.263 1.00 95.06 156 GLU A O 1
ATOM 1285 N N . VAL A 1 157 ? -7.644 7.508 -5.294 1.00 93.50 157 VAL A N 1
ATOM 1286 C CA . VAL A 1 157 ? -6.923 7.880 -4.072 1.00 93.50 157 VAL A CA 1
ATOM 1287 C C . VAL A 1 157 ? -7.812 8.620 -3.074 1.00 93.50 157 VAL A C 1
ATOM 1289 O O . VAL A 1 157 ? -7.648 8.407 -1.876 1.00 93.50 157 VAL A O 1
ATOM 1292 N N . VAL A 1 158 ? -8.786 9.419 -3.525 1.00 95.62 158 VAL A N 1
ATOM 1293 C CA . VAL A 1 158 ? -9.805 9.972 -2.615 1.00 95.62 158 VAL A CA 1
ATOM 1294 C C . VAL A 1 158 ? -10.567 8.840 -1.922 1.00 95.62 158 VAL A C 1
ATOM 1296 O O . VAL A 1 158 ? -10.641 8.834 -0.699 1.00 95.62 158 VAL A 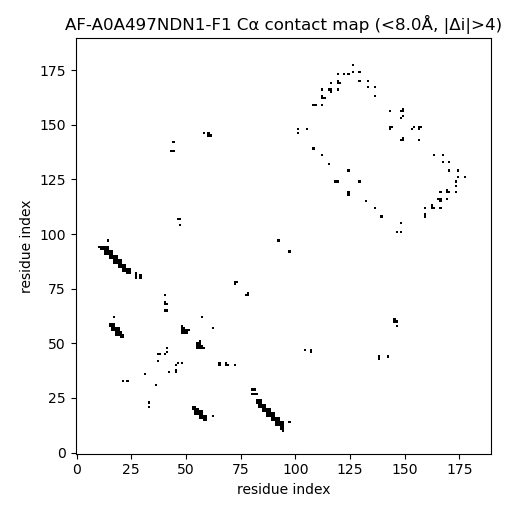O 1
ATOM 1299 N N . GLU A 1 159 ? -11.018 7.828 -2.670 1.00 94.94 159 GLU A N 1
ATOM 1300 C CA . GLU A 1 159 ? -11.688 6.653 -2.085 1.00 94.94 159 GLU A CA 1
ATOM 1301 C C . GLU A 1 159 ? -10.783 5.901 -1.090 1.00 94.94 159 GLU A C 1
ATOM 1303 O O . GLU A 1 159 ? -11.249 5.411 -0.060 1.00 94.94 159 GLU A O 1
ATOM 1308 N N . LEU A 1 160 ? -9.476 5.811 -1.366 1.00 94.88 160 LEU A N 1
ATOM 1309 C CA . LEU A 1 160 ? -8.521 5.211 -0.432 1.00 94.88 160 LEU A CA 1
ATOM 1310 C C . LEU A 1 160 ? -8.352 6.048 0.839 1.00 94.88 160 LEU A C 1
ATOM 1312 O O . LEU A 1 160 ? -8.300 5.469 1.921 1.00 94.88 160 LEU A O 1
ATOM 1316 N N . HIS A 1 161 ? -8.270 7.378 0.740 1.00 94.56 161 HIS A N 1
ATOM 1317 C CA . HIS A 1 161 ? -8.196 8.251 1.917 1.00 94.56 161 HIS A CA 1
ATOM 1318 C C . HIS A 1 161 ? -9.465 8.152 2.767 1.00 94.56 161 HIS A C 1
ATOM 1320 O O . HIS A 1 161 ? -9.345 8.003 3.982 1.00 94.56 161 HIS A O 1
ATOM 1326 N N . ASP A 1 162 ? -10.645 8.097 2.144 1.00 95.94 162 ASP A N 1
ATOM 1327 C CA . ASP A 1 162 ? -11.912 7.862 2.848 1.00 95.94 162 ASP A CA 1
ATOM 1328 C C . ASP A 1 162 ? -11.880 6.529 3.615 1.00 95.94 162 ASP A C 1
ATOM 1330 O O . ASP A 1 162 ? -12.221 6.469 4.798 1.00 95.94 162 ASP A O 1
ATOM 1334 N N . LEU A 1 163 ? -11.404 5.450 2.980 1.00 95.44 163 LEU A N 1
ATOM 1335 C CA . LEU A 1 163 ? -11.239 4.153 3.643 1.00 95.44 163 LEU A CA 1
ATOM 1336 C C . LEU A 1 163 ? -10.240 4.213 4.806 1.00 95.44 163 LEU A C 1
ATOM 1338 O O . LEU A 1 163 ? -10.496 3.627 5.860 1.00 95.44 163 LEU A O 1
ATOM 1342 N N . ILE A 1 164 ? -9.112 4.911 4.647 1.00 95.44 164 ILE A N 1
ATOM 1343 C CA . ILE A 1 164 ? -8.128 5.086 5.725 1.00 95.44 164 ILE A CA 1
ATOM 1344 C C . ILE A 1 164 ? -8.764 5.804 6.917 1.00 95.44 164 ILE A C 1
ATOM 1346 O O . ILE A 1 164 ? -8.548 5.389 8.059 1.00 95.44 164 ILE A O 1
ATOM 1350 N N . ASP A 1 165 ? -9.540 6.856 6.666 1.00 95.44 165 ASP A N 1
ATOM 1351 C CA . ASP A 1 165 ? -10.180 7.647 7.712 1.00 95.44 165 ASP A CA 1
ATOM 1352 C C . ASP A 1 165 ? -11.264 6.835 8.435 1.00 95.44 165 ASP A C 1
ATOM 1354 O O . ASP A 1 165 ? -11.285 6.814 9.668 1.00 95.44 165 ASP A O 1
ATOM 1358 N N . ILE A 1 166 ? -12.074 6.057 7.704 1.00 95.38 166 ILE A N 1
ATOM 1359 C CA . ILE A 1 166 ? -13.058 5.130 8.288 1.00 95.38 166 ILE A CA 1
ATOM 1360 C C . ILE A 1 166 ? -12.369 4.103 9.198 1.00 95.38 166 ILE A C 1
ATOM 1362 O O . ILE A 1 166 ? -12.794 3.899 10.340 1.00 95.38 166 ILE A O 1
ATOM 1366 N N . VAL A 1 167 ? -11.294 3.455 8.731 1.00 93.81 167 VAL A N 1
ATOM 1367 C CA . VAL A 1 167 ? -10.549 2.483 9.553 1.00 93.81 167 VAL A CA 1
ATOM 1368 C C . VAL A 1 167 ? -9.942 3.174 10.778 1.00 93.81 167 VAL A C 1
ATOM 1370 O O . VAL A 1 167 ? -10.038 2.654 11.891 1.00 93.81 167 VAL A O 1
ATOM 1373 N N . GLY A 1 168 ? -9.367 4.366 10.608 1.00 92.50 168 GLY A N 1
ATOM 1374 C CA . GLY A 1 168 ? -8.793 5.158 11.696 1.00 92.50 168 GLY A CA 1
ATOM 1375 C C . GLY A 1 168 ? -9.815 5.547 12.768 1.00 92.50 168 GLY A C 1
ATOM 1376 O O . GLY A 1 168 ? -9.527 5.453 13.967 1.00 92.50 168 GLY A O 1
ATOM 1377 N N . GLU A 1 169 ? -11.028 5.925 12.366 1.00 92.69 169 GLU A N 1
ATOM 1378 C CA . GLU A 1 169 ? -12.125 6.229 13.285 1.00 92.69 169 GLU A CA 1
ATOM 1379 C C . GLU A 1 169 ? -12.547 4.983 14.077 1.00 92.69 169 GLU A C 1
ATOM 1381 O O . GLU A 1 169 ? -12.717 5.037 15.300 1.00 92.69 169 GLU A O 1
ATOM 1386 N N . ARG A 1 170 ? -12.660 3.830 13.405 1.00 89.75 170 ARG A N 1
ATOM 1387 C CA . ARG A 1 170 ? -13.008 2.555 14.051 1.00 89.75 170 ARG A CA 1
ATOM 1388 C C . ARG A 1 170 ? -11.956 2.111 15.061 1.00 89.75 170 ARG A C 1
ATOM 1390 O O . ARG A 1 170 ? -12.323 1.731 16.171 1.00 89.75 170 ARG A O 1
ATOM 1397 N N . LEU A 1 171 ? -10.671 2.213 14.725 1.00 89.94 171 LEU A N 1
ATOM 1398 C CA . LEU A 1 171 ? -9.584 1.918 15.664 1.00 89.94 171 LEU A CA 1
ATOM 1399 C C . LEU A 1 171 ? -9.632 2.817 16.899 1.00 89.94 171 LEU A C 1
ATOM 1401 O O . LEU A 1 171 ? -9.443 2.340 18.017 1.00 89.94 171 LEU A O 1
ATOM 1405 N N . SER A 1 172 ? -9.922 4.104 16.703 1.00 86.75 172 SER A N 1
ATOM 1406 C CA . SER A 1 172 ? -10.009 5.072 17.798 1.00 86.75 172 SER A CA 1
ATOM 1407 C C . SER A 1 172 ? -11.138 4.711 18.767 1.00 86.75 172 SER A C 1
ATOM 1409 O O . SER A 1 172 ? -10.932 4.726 19.978 1.00 86.75 172 SER A O 1
ATOM 1411 N N . LYS A 1 173 ? -12.302 4.299 18.244 1.00 86.75 173 LYS A N 1
ATOM 1412 C CA . LYS A 1 173 ? -13.433 3.808 19.050 1.00 86.75 173 LYS A CA 1
ATOM 1413 C C . LYS A 1 173 ? -13.081 2.541 19.834 1.00 86.75 173 LYS A C 1
ATOM 1415 O O . LYS A 1 173 ? -13.330 2.489 21.032 1.00 86.75 173 LYS A O 1
ATOM 1420 N N . LEU A 1 174 ? -12.453 1.554 19.190 1.00 83.06 174 LEU A N 1
ATOM 1421 C CA . LEU A 1 174 ? -12.032 0.313 19.858 1.00 83.06 174 LEU A CA 1
ATOM 1422 C C . LEU A 1 174 ? -11.033 0.574 20.992 1.00 83.06 174 LEU A C 1
ATOM 1424 O O . LEU A 1 174 ? -11.137 -0.025 22.059 1.00 83.06 174 LEU A O 1
ATOM 1428 N N . ARG A 1 175 ? -10.096 1.504 20.782 1.00 77.44 175 ARG A N 1
ATOM 1429 C CA . ARG A 1 175 ? -9.118 1.896 21.800 1.00 77.44 175 ARG A CA 1
ATOM 1430 C C . ARG A 1 175 ? -9.770 2.571 23.009 1.00 77.44 175 ARG A C 1
ATOM 1432 O O . ARG A 1 175 ? -9.319 2.343 24.125 1.00 77.44 175 ARG A O 1
ATOM 1439 N N . LEU A 1 176 ? -10.801 3.393 22.800 1.00 73.19 176 LEU A N 1
ATOM 1440 C CA . LEU A 1 176 ? -11.554 4.018 23.893 1.00 73.19 176 LEU A CA 1
ATOM 1441 C C . LEU A 1 176 ? -12.290 2.966 24.733 1.00 73.19 176 LEU A C 1
ATOM 1443 O O . LEU A 1 176 ? -12.163 2.989 25.952 1.00 73.19 176 LEU A O 1
ATOM 1447 N N . CYS A 1 177 ? -12.942 1.988 24.095 1.00 63.69 177 CYS A N 1
ATOM 1448 C CA . CYS A 1 177 ? -13.608 0.895 24.808 1.00 63.69 177 CYS A CA 1
ATOM 1449 C C . CYS A 1 177 ? -12.628 0.030 25.622 1.00 63.69 177 CYS A C 1
ATOM 1451 O O . CYS A 1 177 ? -12.966 -0.403 26.718 1.00 63.69 177 CYS A O 1
ATOM 1453 N N . GLU A 1 178 ? -11.405 -0.213 25.130 1.00 60.66 178 GLU A N 1
ATOM 1454 C CA . GLU A 1 178 ? -10.384 -0.944 25.903 1.00 60.66 178 GLU A CA 1
ATOM 1455 C C . GLU A 1 178 ? -9.947 -0.168 27.159 1.00 60.66 178 GLU A C 1
ATOM 1457 O O . GLU A 1 178 ? -9.674 -0.771 28.195 1.00 60.66 178 GLU A O 1
ATOM 1462 N N . VAL A 1 179 ? -9.883 1.165 27.087 1.00 62.00 179 VAL A N 1
ATOM 1463 C CA . VAL A 1 179 ? -9.534 2.008 28.240 1.00 62.00 179 VAL A CA 1
ATOM 1464 C C . VAL A 1 179 ? -10.683 2.064 29.245 1.00 62.00 179 VAL A C 1
ATOM 1466 O O . VAL A 1 179 ? -10.424 1.920 30.433 1.00 62.00 179 VAL A O 1
ATOM 1469 N N . GLU A 1 180 ? -11.928 2.222 28.791 1.00 56.94 180 GLU A N 1
ATOM 1470 C CA . GLU A 1 180 ? -13.112 2.259 29.664 1.00 56.94 180 GLU A CA 1
ATOM 1471 C C . GLU A 1 180 ? -13.275 0.958 30.463 1.00 56.94 180 GLU A C 1
ATOM 1473 O O . GLU A 1 180 ? -13.403 1.012 31.684 1.00 56.94 180 GLU A O 1
ATOM 1478 N N . VAL A 1 181 ? -13.138 -0.208 29.819 1.00 58.12 181 VAL A N 1
ATOM 1479 C CA . VAL A 1 181 ? -13.218 -1.512 30.509 1.00 58.12 181 VAL A CA 1
ATOM 1480 C C . VAL A 1 181 ? -12.118 -1.666 31.564 1.00 58.12 181 VAL A C 1
ATOM 1482 O O . VAL A 1 181 ? -12.379 -2.137 32.666 1.00 58.12 181 VAL A O 1
ATOM 1485 N N . ARG A 1 182 ? -10.887 -1.224 31.273 1.00 59.44 182 ARG A N 1
ATOM 1486 C CA . ARG A 1 182 ? -9.790 -1.276 32.256 1.00 59.44 182 ARG A CA 1
ATOM 1487 C C . ARG A 1 182 ? -10.008 -0.338 33.443 1.00 59.44 182 ARG A C 1
ATOM 1489 O O . ARG A 1 182 ? -9.485 -0.616 34.514 1.00 59.44 182 ARG A O 1
ATOM 1496 N N . VAL A 1 183 ? -10.716 0.778 33.264 1.00 59.12 183 VAL A N 1
ATOM 1497 C CA . VAL A 1 183 ? -11.044 1.697 34.367 1.00 59.12 183 VAL A CA 1
ATOM 1498 C C . VAL A 1 183 ? -12.122 1.085 35.265 1.00 59.12 183 VAL A C 1
ATOM 1500 O O . VAL A 1 183 ? -11.960 1.101 36.482 1.00 59.12 183 VAL A O 1
ATOM 1503 N N . GLU A 1 184 ? -13.153 0.463 34.687 1.00 56.03 184 GLU A N 1
ATOM 1504 C CA . GLU A 1 184 ? -14.201 -0.229 35.455 1.00 56.03 184 GLU A CA 1
ATOM 1505 C C . GLU A 1 184 ? -13.659 -1.427 36.259 1.00 56.03 184 GLU A C 1
ATOM 1507 O O . GLU A 1 184 ? -14.064 -1.629 37.403 1.00 56.03 184 GLU A O 1
ATOM 1512 N N . GLU A 1 185 ? -12.697 -2.186 35.718 1.00 55.72 185 GLU A N 1
ATOM 1513 C CA . GLU A 1 185 ? -12.028 -3.278 36.452 1.00 55.72 185 GLU A CA 1
ATOM 1514 C C . GLU A 1 185 ? -11.219 -2.779 37.664 1.00 55.72 185 GLU A C 1
ATOM 1516 O O . GLU A 1 185 ? -11.101 -3.491 38.655 1.00 55.72 185 GLU A O 1
ATOM 1521 N N . ILE A 1 186 ? -10.682 -1.555 37.620 1.00 59.91 186 ILE A N 1
ATOM 1522 C CA . ILE A 1 186 ? -9.917 -0.970 38.736 1.00 59.91 186 ILE A CA 1
ATOM 1523 C C . ILE A 1 186 ? -10.854 -0.413 39.818 1.00 59.91 186 ILE A C 1
ATOM 1525 O O . ILE A 1 186 ? -10.531 -0.475 41.004 1.00 59.91 186 ILE A O 1
ATOM 1529 N N . GLU A 1 187 ? -12.011 0.127 39.432 1.00 53.53 187 GLU A N 1
ATOM 1530 C CA . GLU A 1 187 ? -12.988 0.686 40.376 1.00 53.53 187 GLU A CA 1
ATOM 1531 C C . GLU A 1 187 ? -13.873 -0.384 41.043 1.00 53.53 187 GLU A C 1
ATOM 1533 O O . GLU A 1 187 ? -14.409 -0.140 42.123 1.00 53.53 187 GLU A O 1
ATOM 1538 N N . GLY A 1 188 ? -13.998 -1.578 40.451 1.00 51.16 188 GLY A N 1
ATOM 1539 C CA . GLY A 1 188 ? -14.775 -2.700 40.996 1.00 51.16 188 GLY A CA 1
ATOM 1540 C C . GLY A 1 188 ? -14.105 -3.505 42.121 1.00 51.16 188 GLY A C 1
ATOM 1541 O O . GLY A 1 188 ? -14.784 -4.301 42.768 1.00 51.16 188 GLY A O 1
ATOM 1542 N N . ASP A 1 189 ? -12.810 -3.289 42.372 1.00 45.94 189 ASP A N 1
ATOM 1543 C CA . ASP A 1 189 ? -11.999 -4.020 43.364 1.00 45.94 189 ASP A CA 1
ATOM 1544 C C . ASP A 1 189 ? -11.771 -3.237 44.686 1.00 45.94 189 ASP A C 1
ATOM 1546 O O . ASP A 1 189 ? -10.876 -3.576 45.467 1.00 45.94 189 ASP A O 1
ATOM 1550 N N . CYS A 1 190 ? -12.567 -2.192 44.958 1.00 39.91 190 CYS A N 1
ATOM 1551 C CA . CYS A 1 190 ? -12.483 -1.366 46.176 1.00 39.91 190 CYS A CA 1
ATOM 1552 C C . CYS A 1 190 ? -13.599 -1.644 47.197 1.00 39.91 190 CYS A C 1
ATOM 1554 O O . CYS A 1 190 ? -14.786 -1.682 46.803 1.00 39.91 190 CYS A O 1
#

Foldseek 3Di:
DDDDDDDPPDQFDWFKKKKKAKDQPPDADDVQPLVVVLCQLCVVPSLLWDDDPRITIGHPLCVVSSVVSVVCCCVDDCVPHGPIDIDIDIDTHGPVVVLVSLVSSLVSLVVVLVVLLVVLVVQDDDPVRLVVVVVVLVVSVVVCVSVVVCVVPVPSVVVSVVSSVSSVVSSVVSVVVVVVVVVVVVVVVD

Sequence (190 aa):
MYHQEGGPHNKTGKEVVYLLLLKQDSAGDNPGGPEELINYMTEPYSEYCFRMGALYLVPRPYMPLVEGNLRRIREGDGGRRRNLNFKFLRALVHWDEYMELQGMILEQIRSRLERLLRLCEGGKLSGGEISRIYESLMRVREVINILNLERLYPREVVELHDLIDIVGERLSKLRLCEVEVRVEEIEGDC

Mean predicted aligned error: 12.53 Å

Radius of gyration: 21.23 Å; Cα contacts (8 Å, |Δi|>4): 165; chains: 1; bounding box: 44×60×72 Å